Protein AF-A0A7G6T024-F1 (afdb_monomer)

Solvent-accessible surface area (backbone atoms only — not comparable to full-atom values): 17771 Å² total; per-residue (Å²): 136,84,83,82,75,86,76,79,76,81,80,76,79,88,64,98,61,60,75,94,73,63,87,76,60,95,87,62,86,85,86,42,74,41,64,68,66,88,72,58,68,71,49,50,50,50,28,53,52,50,54,58,58,51,48,72,38,47,70,35,66,70,59,59,53,29,62,81,67,74,66,87,72,88,72,69,91,52,36,45,77,39,23,48,56,27,42,28,35,39,77,55,74,38,72,54,45,100,42,34,80,68,49,50,65,64,51,54,72,68,16,91,57,49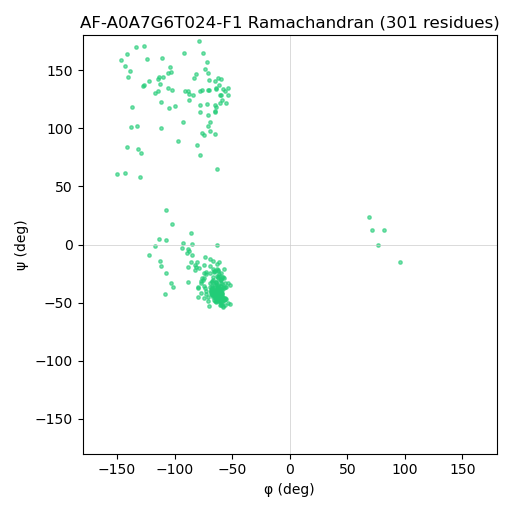,39,81,45,94,76,87,84,78,88,81,50,72,67,54,53,50,52,60,72,74,46,87,52,63,70,57,50,45,53,52,10,50,48,46,34,48,54,51,45,29,75,78,39,76,84,54,40,28,69,67,44,49,58,58,44,52,67,77,33,67,84,48,30,65,59,46,35,50,25,43,66,72,34,44,58,73,50,51,70,50,60,56,49,71,75,44,49,42,51,62,30,60,76,49,44,74,67,62,72,92,49,62,64,63,52,49,51,52,28,48,58,48,33,48,35,56,69,72,60,51,45,55,40,48,52,52,30,52,53,41,52,53,48,32,71,81,49,77,43,68,38,43,52,56,49,36,55,40,28,53,50,52,38,49,51,49,51,40,31,38,50,29,29,48,54,50,31,55,74,77,39,48,68,55,45,73,72,45,46,60,74,83,64,85,89,41,97,89,113

pLDDT: mean 81.42, std 18.15, range [22.95, 98.31]

InterPro domains:
  IPR038765 Papain-like cysteine peptidase superfamily [SSF54001] (10-116)

Sequence (303 aa):
MNPIKPSAKVHCHRNSRNLQRELFEDNEKVFHFRLKEPIAPEILSNVIDYARAEIGARYSLLEASRLVRGARKPGSKRQFCSRLVARVYKRAGIDLVPNADYCSPEDLRLSSLLVEVPVSTETVSAEELEWWRAHDNPIQAMHQAQNAVLDAARSVDPDVESFNDLYSLLVNRPDADQVMAAALRGSGYLDVWRMETDLHPWRYDLGLIDRMTESQEELREYCIDTIKEAYSGGVRFAVNLVQLQALNREHPRESLRLQIELYQTLVRNDQLRREVAYAWLSKHYPDDLKRHMEQIELHSAYW

Foldseek 3Di:
DDDDDPPPPPPPDDDPDDPLPDDDDPPDDDWDKDFPDDDDVVLVVQLVVQLVQQPQAAADPPLVVVLVVVDDDDADSHDDDQLSNQVSCVVSVHRQAPDSRRDDPVRNVPRPRMDIDDDDDDDDDPVNVVVVVVDDDLRVLLSQLQNLLQVLLCVVPVSRGGPVVVLVCVQVPVVSQVSNLCSNVVSCNLPSVVSVCVVCVLLQDLVSVVPDDDCPPVLLVVLLVLQLCLPPPLVVLVVVLVVLVVSCVVRPGSNSVSSNVSSVVVSVSSVSSNVSSLVVCVVPPVPSCVVRHDDPDPPDPVD

Structure (mmCIF, N/CA/C/O backbone):
data_AF-A0A7G6T024-F1
#
_entry.id   AF-A0A7G6T024-F1
#
loop_
_atom_site.group_PDB
_atom_site.id
_atom_site.type_symbol
_atom_site.label_atom_id
_atom_site.label_alt_id
_atom_site.label_comp_id
_atom_site.label_asym_id
_atom_site.label_entity_id
_atom_site.label_seq_id
_atom_site.pdbx_PDB_ins_code
_atom_site.Cartn_x
_atom_site.Cartn_y
_atom_site.Cartn_z
_atom_site.occupancy
_atom_site.B_iso_or_equiv
_atom_site.auth_seq_id
_atom_site.auth_comp_id
_atom_site.auth_asym_id
_atom_site.auth_atom_id
_atom_site.pdbx_PDB_model_num
ATOM 1 N N . MET A 1 1 ? -40.375 24.412 -21.517 1.00 35.47 1 MET A N 1
ATOM 2 C CA . MET A 1 1 ? -39.062 23.762 -21.717 1.00 35.47 1 MET A CA 1
ATOM 3 C C . MET A 1 1 ? -38.194 24.094 -20.516 1.00 35.47 1 MET A C 1
ATOM 5 O O . MET A 1 1 ? -37.844 25.251 -20.340 1.00 35.47 1 MET A O 1
ATOM 9 N N . ASN A 1 2 ? -37.962 23.119 -19.638 1.00 24.14 2 ASN A N 1
ATOM 10 C CA . ASN A 1 2 ? -37.112 23.287 -18.457 1.00 24.14 2 ASN A CA 1
ATOM 11 C C . ASN A 1 2 ? -35.647 23.071 -18.869 1.00 24.14 2 ASN A C 1
ATOM 13 O O . ASN A 1 2 ? -35.370 22.042 -19.489 1.00 24.14 2 ASN A O 1
ATOM 17 N N . PRO A 1 3 ? -34.713 23.982 -18.549 1.00 27.91 3 PRO A N 1
ATOM 18 C CA . PRO A 1 3 ? -33.307 23.771 -18.847 1.00 27.91 3 PRO A CA 1
ATOM 19 C C . PRO A 1 3 ? -32.746 22.699 -17.908 1.00 27.91 3 PRO A C 1
ATOM 21 O O . PRO A 1 3 ? -32.785 22.822 -16.681 1.00 27.91 3 PRO A O 1
ATOM 24 N N . ILE A 1 4 ? -32.243 21.624 -18.509 1.00 28.20 4 ILE A N 1
ATOM 25 C CA . ILE A 1 4 ? -31.515 20.553 -17.835 1.00 28.20 4 ILE A CA 1
ATOM 26 C C . ILE A 1 4 ? -30.220 21.166 -17.291 1.00 28.20 4 ILE A C 1
ATOM 28 O O . ILE A 1 4 ? -29.368 21.624 -18.051 1.00 28.20 4 ILE A O 1
ATOM 32 N N . LYS A 1 5 ? -30.088 21.218 -15.962 1.00 24.38 5 LYS A N 1
ATOM 33 C CA . LYS A 1 5 ? -28.838 21.598 -15.293 1.00 24.38 5 LYS A CA 1
ATOM 34 C C . LYS A 1 5 ? -27.761 20.554 -15.619 1.00 24.38 5 LYS A C 1
ATOM 36 O O . LYS A 1 5 ? -28.049 19.365 -15.469 1.00 24.38 5 LYS A O 1
ATOM 41 N N . PRO A 1 6 ? -26.525 20.947 -15.969 1.00 26.27 6 PRO A N 1
ATOM 42 C CA . PRO A 1 6 ? -25.426 20.000 -16.039 1.00 26.27 6 PRO A CA 1
ATOM 43 C C . PRO A 1 6 ? -25.087 19.564 -14.610 1.00 26.27 6 PRO A C 1
ATOM 45 O O . PRO A 1 6 ? -24.526 20.322 -13.819 1.00 26.27 6 PRO A O 1
ATOM 48 N N . SER A 1 7 ? -25.474 18.342 -14.244 1.00 23.62 7 SER A N 1
ATOM 49 C CA . SER A 1 7 ? -24.933 17.688 -13.060 1.00 23.62 7 SER A CA 1
ATOM 50 C C . SER A 1 7 ? -23.512 17.245 -13.396 1.00 23.62 7 SER A C 1
ATOM 52 O O . SER A 1 7 ? -23.316 16.174 -13.969 1.00 23.62 7 SER A O 1
ATOM 54 N N . ALA A 1 8 ? -22.519 18.065 -13.063 1.00 23.25 8 ALA A N 1
ATOM 55 C CA . ALA A 1 8 ? -21.143 17.599 -13.003 1.00 23.25 8 ALA A CA 1
ATOM 56 C C . ALA A 1 8 ? -21.065 16.571 -11.864 1.00 23.25 8 ALA A C 1
ATOM 58 O O . ALA A 1 8 ? -20.973 16.917 -10.684 1.00 23.25 8 ALA A O 1
ATOM 59 N N . LYS A 1 9 ? -21.200 15.288 -12.205 1.00 22.95 9 LYS A N 1
ATOM 60 C CA . LYS A 1 9 ? -20.833 14.202 -11.303 1.00 22.95 9 LYS A CA 1
ATOM 61 C C . LYS A 1 9 ? -19.312 14.216 -11.231 1.00 22.95 9 LYS A C 1
ATOM 63 O O . LYS A 1 9 ? -18.648 13.748 -12.141 1.00 22.95 9 LYS A O 1
ATOM 68 N N . VAL A 1 10 ? -18.765 14.761 -10.150 1.00 27.66 10 VAL A N 1
ATOM 69 C CA . VAL A 1 10 ? -17.358 14.544 -9.806 1.00 27.66 10 VAL A CA 1
ATOM 70 C C . VAL A 1 10 ? -17.238 13.080 -9.383 1.00 27.66 10 VAL A C 1
ATOM 72 O O . VAL A 1 10 ? -17.603 12.713 -8.264 1.00 27.66 10 VAL A O 1
ATOM 75 N N . HIS A 1 11 ? -16.804 12.216 -10.297 1.00 25.95 11 HIS A N 1
ATOM 76 C CA . HIS A 1 11 ? -16.442 10.834 -9.996 1.00 25.95 11 HIS A CA 1
ATOM 77 C C . HIS A 1 11 ? -15.054 10.802 -9.358 1.00 25.95 11 HIS A C 1
ATOM 79 O O . HIS A 1 11 ? -14.052 10.472 -9.975 1.00 25.95 11 HIS A O 1
ATOM 85 N N . CYS A 1 12 ? -14.994 11.168 -8.076 1.00 31.78 12 CYS A N 1
ATOM 86 C CA . CYS A 1 12 ? -13.780 11.007 -7.289 1.00 31.78 12 CYS A CA 1
ATOM 87 C C . CYS A 1 12 ? -13.624 9.529 -6.905 1.00 31.78 12 CYS A C 1
ATOM 89 O O . CYS A 1 12 ? -14.246 9.048 -5.951 1.00 31.78 12 CYS A O 1
ATOM 91 N N . HIS A 1 13 ? -12.830 8.806 -7.695 1.00 32.16 13 HIS A N 1
ATOM 92 C CA . HIS A 1 13 ? -12.455 7.426 -7.418 1.00 32.16 13 HIS A CA 1
ATOM 93 C C . HIS A 1 13 ? -11.488 7.378 -6.230 1.00 32.16 13 HIS A C 1
ATOM 95 O O . HIS A 1 13 ? -10.586 8.197 -6.079 1.00 32.16 13 HIS A O 1
ATOM 101 N N . ARG A 1 14 ? -11.786 6.465 -5.306 1.00 42.06 14 ARG A N 1
ATOM 102 C CA . ARG A 1 14 ? -11.540 6.615 -3.869 1.00 42.06 14 ARG A CA 1
ATOM 103 C C . ARG A 1 14 ? -10.389 5.755 -3.339 1.00 42.06 14 ARG A C 1
ATOM 105 O O . ARG A 1 14 ? -10.466 5.338 -2.196 1.00 42.06 14 ARG A O 1
ATOM 112 N N . ASN A 1 15 ? -9.363 5.426 -4.116 1.00 39.22 15 ASN A N 1
ATOM 113 C CA . ASN A 1 15 ? -8.334 4.494 -3.639 1.00 39.22 15 ASN A CA 1
ATOM 114 C C . ASN A 1 15 ? -6.955 4.820 -4.191 1.00 39.22 15 ASN A C 1
ATOM 116 O O . ASN A 1 15 ? -6.852 5.452 -5.237 1.00 39.22 15 ASN A O 1
ATOM 120 N N . SER A 1 16 ? -5.916 4.337 -3.504 1.00 43.28 16 SER A N 1
ATOM 121 C CA . SER A 1 16 ? -4.537 4.245 -3.994 1.00 43.28 16 SER A CA 1
ATOM 122 C C . SER A 1 16 ? -4.465 3.297 -5.197 1.00 43.28 16 SER A C 1
ATOM 124 O O . SER A 1 16 ? -3.919 2.196 -5.127 1.00 43.28 16 SER A O 1
ATOM 126 N N . ARG A 1 17 ? -5.112 3.686 -6.290 1.00 55.22 17 ARG A N 1
ATOM 127 C CA . ARG A 1 17 ? -4.969 3.053 -7.586 1.00 55.22 17 ARG A CA 1
ATOM 128 C C . ARG A 1 17 ? -3.734 3.654 -8.230 1.00 55.22 17 ARG A C 1
ATOM 130 O O . ARG A 1 17 ? -3.415 4.823 -8.007 1.00 55.22 17 ARG A O 1
ATOM 137 N N . ASN A 1 18 ? -2.996 2.833 -8.960 1.00 62.38 18 ASN A N 1
ATOM 138 C CA . ASN A 1 18 ? -1.869 3.344 -9.718 1.00 62.38 18 ASN A CA 1
ATOM 139 C C . ASN A 1 18 ? -2.435 4.305 -10.775 1.00 62.38 18 ASN A C 1
ATOM 141 O O . ASN A 1 18 ? -3.220 3.872 -11.608 1.00 62.38 18 ASN A O 1
ATOM 145 N N . LEU A 1 19 ? -2.062 5.589 -10.720 1.00 66.06 19 LEU A N 1
ATOM 146 C CA . LEU A 1 19 ? -2.553 6.609 -11.656 1.00 66.06 19 LEU A CA 1
ATOM 147 C C . LEU A 1 19 ? -2.250 6.252 -13.117 1.00 66.06 19 LEU A C 1
ATOM 149 O O . LEU A 1 19 ? -3.021 6.617 -13.993 1.00 66.06 19 LEU A O 1
ATOM 153 N N . GLN A 1 20 ? -1.180 5.494 -13.371 1.00 65.19 20 GLN A N 1
ATOM 154 C CA . GLN A 1 20 ? -0.830 4.986 -14.704 1.00 65.19 20 GLN A CA 1
ATOM 155 C C . GLN A 1 20 ? -1.804 3.916 -15.217 1.00 65.19 20 GLN A C 1
ATOM 157 O O . GLN A 1 20 ? -1.741 3.527 -16.373 1.00 65.19 20 GLN A O 1
ATOM 162 N N . ARG A 1 21 ? -2.667 3.393 -14.345 1.00 70.12 21 ARG A N 1
ATOM 163 C CA . ARG A 1 21 ? -3.599 2.302 -14.630 1.00 70.12 21 ARG A CA 1
ATOM 164 C C . ARG A 1 21 ? -5.061 2.747 -14.585 1.00 70.12 21 ARG A C 1
ATOM 166 O O . ARG A 1 21 ? -5.950 1.907 -14.708 1.00 70.12 21 ARG A O 1
ATOM 173 N N . GLU A 1 22 ? -5.308 4.044 -14.396 1.00 79.56 22 GLU A N 1
ATOM 174 C CA . GLU A 1 22 ? -6.664 4.575 -14.388 1.00 79.56 22 GLU A CA 1
ATOM 175 C C . GLU A 1 22 ? -7.131 4.934 -15.790 1.00 79.56 22 GLU A C 1
ATOM 177 O O . GLU A 1 22 ? -6.466 5.653 -16.532 1.00 79.56 22 GLU A O 1
ATOM 182 N N . LEU A 1 23 ? -8.317 4.428 -16.115 1.00 82.25 23 LEU A N 1
ATOM 183 C CA . LEU A 1 23 ? -9.020 4.740 -17.345 1.00 82.25 23 LEU A CA 1
ATOM 184 C C . LEU A 1 23 ? -9.873 5.986 -17.122 1.00 82.25 23 LEU A C 1
ATOM 186 O O . LEU A 1 23 ? -10.614 6.065 -16.139 1.00 82.25 23 LEU A O 1
ATOM 190 N N . PHE A 1 24 ? -9.766 6.927 -18.052 1.00 84.19 24 PHE A N 1
ATOM 191 C CA . PHE A 1 24 ? -10.580 8.134 -18.100 1.00 84.19 24 PHE A CA 1
ATOM 192 C C . PHE A 1 24 ? -11.471 8.083 -19.335 1.00 84.19 24 PHE A C 1
ATOM 194 O O . PHE A 1 24 ? -11.053 7.597 -20.386 1.00 84.19 24 PHE A O 1
ATOM 201 N N . GLU A 1 25 ? -12.690 8.592 -19.209 1.00 84.88 25 GLU A N 1
ATOM 202 C CA . GLU A 1 25 ? -13.570 8.775 -20.364 1.00 84.88 25 GLU A CA 1
ATOM 203 C C . GLU A 1 25 ? -13.083 9.968 -21.206 1.00 84.88 25 GLU A C 1
ATOM 205 O O . GLU A 1 25 ? -12.558 10.945 -20.669 1.00 84.88 25 GLU A O 1
ATOM 210 N N . ASP A 1 26 ? -13.329 9.953 -22.520 1.00 80.62 26 ASP A N 1
ATOM 211 C CA . ASP A 1 26 ? -12.859 10.999 -23.452 1.00 80.62 26 ASP A CA 1
ATOM 212 C C . ASP A 1 26 ? -13.332 12.423 -23.097 1.00 80.62 26 ASP A C 1
ATOM 214 O O . ASP A 1 26 ? -12.773 13.423 -23.553 1.00 80.62 26 ASP A O 1
ATOM 218 N N . ASN A 1 27 ? -14.405 12.539 -22.310 1.00 83.88 27 ASN A N 1
ATOM 219 C CA . ASN A 1 27 ? -14.966 13.817 -21.879 1.00 83.88 27 ASN A CA 1
ATOM 220 C C . ASN A 1 27 ? -14.433 14.304 -20.520 1.00 83.88 27 ASN A C 1
ATOM 222 O O . ASN A 1 27 ? -14.811 15.399 -20.079 1.00 83.88 27 ASN A O 1
ATOM 226 N N . GLU A 1 28 ? -13.589 13.523 -19.848 1.00 83.56 28 GLU A N 1
ATOM 227 C CA . GLU A 1 28 ? -12.990 13.891 -18.574 1.00 83.56 28 GLU A CA 1
ATOM 228 C C . GLU A 1 28 ? -11.781 14.807 -18.776 1.00 83.56 28 GLU A C 1
ATOM 230 O O . GLU A 1 28 ? -11.037 14.731 -19.751 1.00 83.56 28 GLU A O 1
ATOM 235 N N . LYS A 1 29 ? -11.588 15.726 -17.827 1.00 83.56 29 LYS A N 1
ATOM 236 C CA . LYS A 1 29 ? -10.421 16.609 -17.790 1.00 83.56 29 LY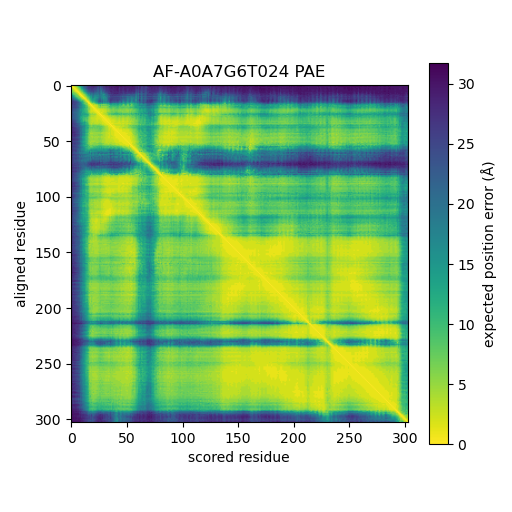S A CA 1
ATOM 237 C C . LYS A 1 29 ? -9.571 16.239 -16.594 1.00 83.56 29 LYS A C 1
ATOM 239 O O . LYS A 1 29 ? -10.049 16.291 -15.460 1.00 83.56 29 LYS A O 1
ATOM 244 N N . VAL A 1 30 ? -8.314 15.914 -16.860 1.00 85.81 30 VAL A N 1
ATOM 245 C CA . VAL A 1 30 ? -7.331 15.557 -15.841 1.00 85.81 30 VAL A CA 1
ATOM 246 C C . VAL A 1 30 ? -6.360 16.717 -15.672 1.00 85.81 30 VAL A C 1
ATOM 248 O O . VAL A 1 30 ? -5.888 17.292 -16.649 1.00 85.81 30 VAL A O 1
ATOM 251 N N . PHE A 1 31 ? -6.072 17.059 -14.420 1.00 86.50 31 PHE A N 1
ATOM 252 C CA . PHE A 1 31 ? -5.114 18.096 -14.056 1.00 86.50 31 PHE A CA 1
ATOM 253 C C . PHE A 1 31 ? -4.116 17.514 -13.058 1.00 86.50 31 PHE A C 1
ATOM 255 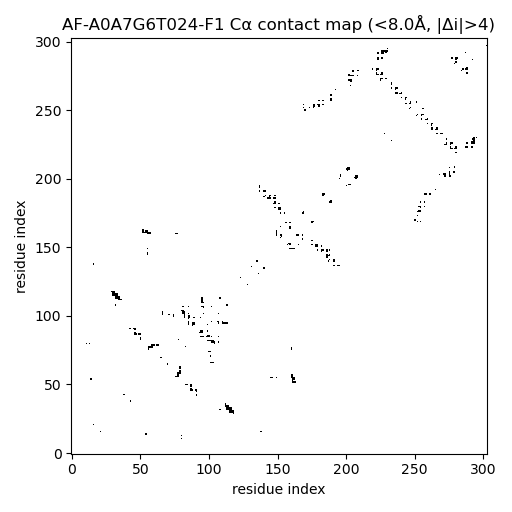O O . PHE A 1 31 ? -4.517 16.823 -12.118 1.00 86.50 31 PHE A O 1
ATOM 262 N N . HIS A 1 32 ? -2.832 17.812 -13.238 1.00 88.12 32 HIS A N 1
ATOM 263 C CA . HIS A 1 32 ? -1.763 17.370 -12.348 1.00 88.12 32 HIS A CA 1
ATOM 264 C C . HIS A 1 32 ? -1.095 18.585 -11.708 1.00 88.12 32 HIS A C 1
ATOM 266 O O . HIS A 1 32 ? -0.723 19.535 -12.389 1.00 88.12 32 HIS A O 1
ATOM 272 N N . PHE A 1 33 ? -0.937 18.551 -10.386 1.00 90.12 33 PHE A N 1
ATOM 273 C CA . PHE A 1 33 ? -0.282 19.603 -9.619 1.00 90.12 33 PHE A CA 1
ATOM 274 C C . PHE A 1 33 ? 0.892 19.037 -8.834 1.00 90.12 33 PHE A C 1
ATOM 276 O O . PHE A 1 33 ? 0.786 17.965 -8.240 1.00 90.12 33 PHE A O 1
ATOM 283 N N . ARG A 1 34 ? 1.985 19.799 -8.774 1.00 91.56 34 ARG A N 1
ATOM 284 C CA . ARG A 1 34 ? 3.140 19.525 -7.908 1.00 91.56 34 ARG A CA 1
ATOM 285 C C . ARG A 1 34 ? 3.430 20.719 -7.012 1.00 91.56 34 ARG A C 1
ATOM 287 O O . ARG A 1 34 ? 3.065 21.846 -7.343 1.00 91.56 34 ARG A O 1
ATOM 294 N N . LEU A 1 35 ? 4.152 20.488 -5.918 1.00 93.19 35 LEU A N 1
ATOM 295 C CA . LEU A 1 35 ? 4.762 21.582 -5.166 1.00 93.19 35 LEU A CA 1
ATOM 296 C C . LEU A 1 35 ? 5.760 22.339 -6.052 1.00 93.19 35 LEU A C 1
ATOM 298 O O . LEU A 1 35 ? 6.538 21.725 -6.793 1.00 93.19 35 LEU A O 1
ATOM 302 N N . LYS A 1 36 ? 5.715 23.672 -5.965 1.00 93.31 36 LYS A N 1
ATOM 303 C CA . LYS A 1 36 ? 6.661 24.572 -6.639 1.00 93.31 36 LYS A CA 1
ATOM 304 C C . LYS A 1 36 ? 8.082 24.321 -6.164 1.00 93.31 36 LYS A C 1
ATOM 306 O O . LYS A 1 36 ? 8.967 24.078 -6.977 1.00 93.31 36 LYS A O 1
ATOM 311 N N . GLU A 1 37 ? 8.252 24.332 -4.849 1.00 91.19 37 GLU A N 1
ATOM 312 C CA . GLU A 1 37 ? 9.529 24.061 -4.212 1.00 91.19 37 GLU A CA 1
ATOM 313 C C . GLU A 1 37 ? 9.650 22.564 -3.913 1.00 91.19 37 GLU A C 1
ATOM 315 O O . GLU A 1 37 ? 8.704 21.966 -3.381 1.00 91.19 37 GLU A O 1
ATOM 320 N N . PRO A 1 38 ? 10.786 21.930 -4.253 1.00 87.38 38 PRO A N 1
ATOM 321 C CA . PRO A 1 38 ? 11.049 20.568 -3.828 1.00 87.38 38 PRO A CA 1
ATOM 322 C C . PRO A 1 38 ? 11.112 20.517 -2.299 1.00 87.38 38 PRO A C 1
ATOM 324 O O . PRO A 1 38 ? 11.609 21.433 -1.645 1.00 87.38 38 PRO A O 1
ATOM 327 N N . ILE A 1 39 ? 10.612 19.427 -1.731 1.00 87.81 39 ILE A N 1
ATOM 328 C CA . ILE A 1 39 ? 10.684 19.176 -0.292 1.00 87.81 39 ILE A CA 1
ATOM 329 C C . ILE A 1 39 ? 11.761 18.143 -0.005 1.00 87.81 39 ILE A C 1
ATOM 331 O O . ILE A 1 39 ? 12.070 17.306 -0.855 1.00 87.81 39 ILE A O 1
ATOM 335 N N . ALA A 1 40 ? 12.324 18.214 1.198 1.00 84.69 40 ALA A N 1
ATOM 336 C CA . ALA A 1 40 ? 13.325 17.258 1.639 1.00 84.69 40 ALA A CA 1
ATOM 337 C C . ALA A 1 40 ? 12.746 15.823 1.622 1.00 84.69 40 ALA A C 1
ATOM 339 O O . ALA A 1 40 ? 11.562 15.652 1.957 1.00 84.69 40 ALA A O 1
ATOM 340 N N . PRO A 1 41 ? 13.534 14.800 1.237 1.00 78.00 41 PRO A N 1
ATOM 341 C CA . PRO A 1 41 ? 13.069 13.413 1.153 1.00 78.00 41 PRO A CA 1
ATOM 342 C C . PRO A 1 41 ? 12.392 12.906 2.432 1.00 78.00 41 PRO A C 1
ATOM 344 O O . PRO A 1 41 ? 11.396 12.190 2.365 1.00 78.00 41 PRO A O 1
ATOM 347 N N . GLU A 1 42 ? 12.859 13.342 3.598 1.00 79.06 42 GLU A N 1
ATOM 348 C CA . GLU A 1 42 ? 12.333 12.947 4.907 1.00 79.06 42 GLU A CA 1
ATOM 349 C C . GLU A 1 42 ? 10.911 13.491 5.125 1.00 79.06 42 GLU A C 1
ATOM 351 O O . GLU A 1 42 ? 10.023 12.802 5.631 1.00 79.06 42 GLU A O 1
ATOM 356 N N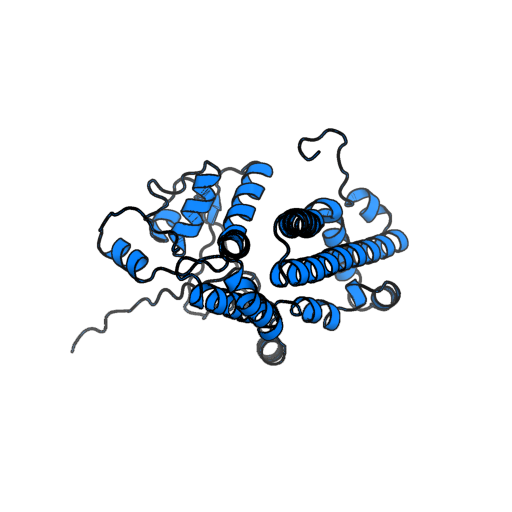 . ILE A 1 43 ? 10.661 14.730 4.690 1.00 84.12 43 ILE A N 1
ATOM 357 C CA . ILE A 1 43 ? 9.331 15.354 4.735 1.00 84.12 43 ILE A CA 1
ATOM 358 C C . ILE A 1 43 ? 8.389 14.620 3.779 1.00 84.12 43 ILE A C 1
ATOM 360 O O . ILE A 1 43 ? 7.244 14.337 4.136 1.00 84.12 43 ILE A O 1
ATOM 364 N N . LEU A 1 44 ? 8.871 14.275 2.582 1.00 82.19 44 LEU A N 1
ATOM 365 C CA . LEU A 1 44 ? 8.098 13.505 1.612 1.00 82.19 44 LEU A CA 1
ATOM 366 C C . LEU A 1 44 ? 7.754 12.105 2.142 1.00 82.19 44 LEU A C 1
ATOM 368 O O . LEU A 1 44 ? 6.612 11.674 1.989 1.00 82.19 44 LEU A O 1
ATOM 372 N N . SER A 1 45 ? 8.687 11.426 2.816 1.00 78.38 45 SER A N 1
ATOM 373 C CA . SER A 1 45 ? 8.414 10.134 3.459 1.00 78.38 45 SER A CA 1
ATOM 374 C C . SER A 1 45 ? 7.290 10.258 4.484 1.00 78.38 45 SER A C 1
ATOM 376 O O . SER A 1 45 ? 6.330 9.495 4.431 1.00 78.38 45 SER A O 1
ATOM 378 N N . ASN A 1 46 ? 7.327 11.290 5.334 1.00 80.19 46 ASN A N 1
ATOM 379 C CA . ASN A 1 46 ? 6.263 11.543 6.308 1.00 80.19 46 ASN A CA 1
ATOM 380 C C . ASN A 1 46 ? 4.896 11.747 5.635 1.00 80.19 46 ASN A C 1
ATOM 382 O O . ASN A 1 46 ? 3.907 11.148 6.054 1.00 80.19 46 ASN A O 1
ATOM 386 N N . VAL A 1 47 ? 4.827 12.561 4.572 1.00 84.56 47 VAL A N 1
ATOM 387 C CA . VAL A 1 47 ? 3.608 12.745 3.755 1.00 84.56 47 VAL A CA 1
ATOM 388 C C . VAL A 1 47 ? 3.090 11.387 3.268 1.00 84.56 47 VAL A C 1
ATOM 390 O O . VAL A 1 47 ? 1.914 11.059 3.444 1.00 84.56 47 VAL A O 1
ATOM 393 N N . ILE A 1 48 ? 3.963 10.573 2.681 1.00 82.25 48 ILE A N 1
ATOM 394 C CA . ILE A 1 48 ? 3.599 9.271 2.122 1.00 82.25 48 ILE A CA 1
ATOM 395 C C . ILE A 1 48 ? 3.097 8.316 3.217 1.00 82.25 48 ILE A C 1
ATOM 397 O O . ILE A 1 48 ? 2.068 7.659 3.035 1.00 82.25 48 ILE A O 1
ATOM 401 N N . ASP A 1 49 ? 3.777 8.251 4.357 1.00 78.94 49 ASP A N 1
ATOM 402 C CA . ASP A 1 49 ? 3.427 7.344 5.449 1.00 78.94 49 ASP A CA 1
ATOM 403 C C . ASP A 1 49 ? 2.098 7.729 6.107 1.00 78.94 49 ASP A C 1
ATOM 405 O O . ASP A 1 49 ? 1.262 6.858 6.363 1.00 78.94 49 ASP A O 1
ATOM 409 N N . TYR A 1 50 ? 1.821 9.029 6.271 1.00 80.06 50 TYR A N 1
ATOM 410 C CA . TYR A 1 50 ? 0.504 9.488 6.719 1.00 80.06 50 TYR A CA 1
ATOM 411 C C . TYR A 1 50 ? -0.600 9.160 5.715 1.00 80.06 50 TYR A C 1
ATOM 413 O O . TYR A 1 50 ? -1.669 8.706 6.118 1.00 80.06 50 TYR A O 1
ATOM 421 N N . ALA A 1 51 ? -0.366 9.358 4.414 1.00 82.38 51 ALA A N 1
ATOM 422 C CA . ALA A 1 51 ? -1.358 9.010 3.399 1.00 82.38 51 ALA A CA 1
ATOM 423 C C . ALA A 1 51 ? -1.693 7.509 3.430 1.00 82.38 51 ALA A C 1
ATOM 425 O O . ALA A 1 51 ? -2.861 7.130 3.333 1.00 82.38 51 ALA A O 1
ATOM 426 N N . ARG A 1 52 ? -0.680 6.656 3.619 1.00 78.19 52 ARG A N 1
ATOM 427 C CA . ARG A 1 52 ? -0.844 5.200 3.743 1.00 78.19 52 ARG A CA 1
ATOM 428 C C . ARG A 1 52 ? -1.597 4.801 5.011 1.00 78.19 52 ARG A C 1
ATOM 430 O O . ARG A 1 52 ? -2.433 3.903 4.955 1.00 78.19 52 ARG A O 1
ATOM 437 N N . ALA A 1 53 ? -1.338 5.473 6.130 1.00 77.06 53 ALA A N 1
ATOM 438 C CA . ALA A 1 53 ? -1.996 5.209 7.410 1.00 77.06 53 ALA A CA 1
ATOM 439 C C . ALA A 1 53 ? -3.518 5.451 7.386 1.00 77.06 53 ALA A C 1
ATOM 441 O O . ALA A 1 53 ? -4.243 4.877 8.196 1.00 77.06 53 ALA A O 1
ATOM 442 N N . GLU A 1 54 ? -4.003 6.279 6.458 1.00 77.81 54 GLU A N 1
ATOM 443 C CA . GLU A 1 54 ? -5.421 6.632 6.311 1.00 77.81 54 GLU A CA 1
ATOM 444 C C . GLU A 1 54 ? -6.175 5.720 5.318 1.00 77.81 54 GLU A C 1
ATOM 446 O O . GLU A 1 54 ? -7.376 5.903 5.089 1.00 77.81 54 GLU A O 1
ATOM 451 N N . ILE A 1 55 ? -5.507 4.719 4.725 1.00 75.69 55 ILE A N 1
ATOM 452 C CA . ILE A 1 55 ? -6.153 3.741 3.838 1.00 75.69 55 ILE A CA 1
ATOM 453 C C . ILE A 1 55 ? -7.241 2.977 4.614 1.00 75.69 55 ILE A C 1
ATOM 455 O O . ILE A 1 55 ? -7.011 2.435 5.696 1.00 75.69 55 ILE A O 1
ATOM 459 N N . GLY A 1 56 ? -8.446 2.933 4.040 1.00 61.84 56 GLY A N 1
ATOM 460 C CA . GLY A 1 56 ? -9.619 2.265 4.616 1.00 61.84 56 GLY A CA 1
ATOM 461 C C . GLY A 1 56 ? -10.567 3.171 5.414 1.00 61.84 56 GLY A C 1
ATOM 462 O O . GLY A 1 56 ? -11.721 2.777 5.620 1.00 61.84 56 GLY A O 1
ATOM 463 N N . ALA A 1 57 ? -10.140 4.388 5.789 1.00 69.00 57 ALA A N 1
ATOM 464 C CA . ALA A 1 57 ? -10.969 5.355 6.516 1.00 69.00 57 ALA A CA 1
ATOM 465 C C . ALA A 1 57 ? -12.276 5.666 5.766 1.00 69.00 57 ALA A C 1
ATOM 467 O O . ALA A 1 57 ? -12.266 5.947 4.560 1.00 69.00 57 ALA A O 1
ATOM 468 N N . ARG A 1 58 ? -13.431 5.643 6.457 1.00 68.12 58 ARG A N 1
ATOM 469 C CA . ARG A 1 58 ? -14.719 5.859 5.780 1.00 68.12 58 ARG A CA 1
ATOM 470 C C . ARG A 1 58 ? -14.805 7.269 5.211 1.00 68.12 58 ARG A C 1
ATOM 472 O O . ARG A 1 58 ? -14.450 8.266 5.844 1.00 68.12 58 ARG A O 1
ATOM 479 N N . TYR A 1 59 ? -15.384 7.353 4.018 1.00 62.16 59 TYR A N 1
ATOM 480 C CA . TYR A 1 59 ? -15.661 8.624 3.366 1.00 62.16 59 TYR A CA 1
ATOM 481 C C . TYR A 1 59 ? -16.900 9.292 3.959 1.00 62.16 59 TYR A C 1
ATOM 483 O O . TYR A 1 59 ? -17.972 8.687 4.042 1.00 62.16 59 TYR A O 1
ATOM 491 N N . SER A 1 60 ? -16.802 10.575 4.289 1.00 58.56 60 SER A N 1
ATOM 492 C CA . SER A 1 60 ? -17.939 11.341 4.798 1.00 58.56 60 SER A CA 1
ATOM 493 C C . SER A 1 60 ? -18.623 12.144 3.693 1.00 58.56 60 SER A C 1
ATOM 495 O O . SER A 1 60 ? -18.318 13.317 3.478 1.00 58.56 60 SER A O 1
ATOM 497 N N . LEU A 1 61 ? -19.609 11.540 3.015 1.00 56.59 61 LEU A N 1
ATOM 498 C CA . LEU A 1 61 ? -20.463 12.254 2.046 1.00 56.59 61 LEU A CA 1
ATOM 499 C C . LEU A 1 61 ? -21.189 13.441 2.697 1.00 56.59 61 LEU A C 1
ATOM 501 O O . LEU A 1 61 ? -21.332 14.501 2.092 1.00 56.59 61 LEU A O 1
ATOM 505 N N . LEU A 1 62 ? -21.608 13.282 3.955 1.00 53.25 62 LEU A N 1
ATOM 506 C CA . LEU A 1 62 ? -22.277 14.336 4.712 1.00 53.25 62 LEU A CA 1
ATOM 507 C C . LEU A 1 62 ? -21.346 15.521 4.980 1.00 53.25 62 LEU A C 1
ATOM 509 O O . LEU A 1 62 ? -21.770 16.660 4.812 1.00 53.25 62 LEU A O 1
ATOM 513 N N . GLU A 1 63 ? -20.084 15.301 5.350 1.00 55.28 63 GLU A N 1
ATOM 514 C CA . GLU A 1 63 ? -19.142 16.409 5.563 1.00 55.28 63 GLU A CA 1
ATOM 515 C C . GLU A 1 63 ? -18.665 17.029 4.248 1.00 55.28 63 GLU A C 1
ATOM 517 O O . GLU A 1 63 ? -18.588 18.255 4.170 1.00 55.28 63 GLU A O 1
ATOM 522 N N . ALA A 1 64 ? -18.483 16.227 3.194 1.00 53.94 64 ALA A N 1
ATOM 523 C CA . ALA A 1 64 ? -18.238 16.733 1.845 1.00 53.94 64 ALA A CA 1
ATOM 524 C C . ALA A 1 64 ? -19.401 17.621 1.349 1.00 53.94 64 ALA A C 1
ATOM 526 O O . ALA A 1 64 ? -19.180 18.671 0.757 1.00 53.94 64 ALA A O 1
ATOM 527 N N . SER A 1 65 ? -20.655 17.270 1.662 1.00 54.19 65 SER A N 1
ATOM 528 C CA . SER A 1 65 ? -21.826 18.100 1.329 1.00 54.19 65 SER A CA 1
ATOM 529 C C . SER A 1 65 ? -21.948 19.373 2.181 1.00 54.19 65 SER A C 1
ATOM 531 O O . SER A 1 65 ? -22.543 20.359 1.749 1.00 54.19 65 SER A O 1
ATOM 533 N N . ARG A 1 66 ? -21.382 19.380 3.396 1.00 57.12 66 ARG A N 1
ATOM 534 C CA . ARG A 1 66 ? -21.392 20.544 4.300 1.00 57.12 66 ARG A CA 1
ATOM 535 C C . ARG A 1 66 ? -20.394 21.614 3.877 1.00 57.12 66 ARG A C 1
ATOM 537 O O . ARG A 1 66 ? -20.684 22.785 4.097 1.00 57.12 66 ARG A O 1
ATOM 544 N N . LEU A 1 67 ? -19.292 21.233 3.226 1.00 52.94 67 LEU A N 1
ATOM 545 C CA . LEU A 1 67 ? -18.390 22.167 2.543 1.00 52.94 67 LEU A CA 1
ATOM 546 C C . LEU A 1 67 ? -19.135 23.027 1.525 1.00 52.94 67 LEU A C 1
ATOM 548 O O . LEU A 1 67 ? -19.042 24.248 1.565 1.00 52.94 67 LEU A O 1
ATOM 552 N N . VAL A 1 68 ? -19.969 22.388 0.700 1.00 55.00 68 VAL A N 1
ATOM 553 C CA . VAL A 1 68 ? -20.820 23.066 -0.292 1.00 55.00 68 VAL A CA 1
ATOM 554 C C . VAL A 1 68 ? -21.831 24.018 0.373 1.00 55.00 68 VAL A C 1
ATOM 556 O O . VAL A 1 68 ? -22.315 24.948 -0.261 1.00 55.00 68 VAL A O 1
ATOM 559 N N . ARG A 1 69 ? -22.150 23.816 1.662 1.00 50.75 69 ARG A N 1
ATOM 560 C CA . ARG A 1 69 ? -23.137 24.596 2.433 1.00 50.75 69 ARG A CA 1
ATOM 561 C C . ARG A 1 69 ? -22.526 25.541 3.485 1.00 50.75 69 ARG A C 1
ATOM 563 O O . ARG A 1 69 ? -23.280 26.149 4.237 1.00 50.75 69 ARG A O 1
ATOM 570 N N . GLY A 1 70 ? -21.197 25.661 3.573 1.00 47.72 70 GLY A N 1
ATOM 571 C CA . GLY A 1 70 ? -20.509 26.647 4.424 1.00 47.72 70 GLY A CA 1
ATOM 572 C C . GLY A 1 70 ? -20.542 26.416 5.947 1.00 47.72 70 GLY A C 1
ATOM 573 O O . GLY A 1 70 ? -20.173 27.315 6.701 1.00 47.72 70 GLY A O 1
ATOM 574 N N . ALA A 1 71 ? -20.954 25.242 6.440 1.00 49.44 71 ALA A N 1
ATOM 575 C CA . ALA A 1 71 ? -21.053 24.978 7.883 1.00 49.44 71 ALA A CA 1
ATOM 576 C C . ALA A 1 71 ? -19.728 24.457 8.484 1.00 49.44 71 ALA A C 1
ATOM 578 O O . ALA A 1 71 ? -19.221 23.419 8.057 1.00 49.44 71 ALA A O 1
ATOM 579 N N . ARG A 1 72 ? -19.199 25.136 9.516 1.00 51.38 72 ARG A N 1
ATOM 580 C CA . ARG A 1 72 ? -17.936 24.796 10.209 1.00 51.38 72 ARG A CA 1
ATOM 581 C C . ARG A 1 72 ? -18.208 24.165 11.586 1.00 51.38 72 ARG A C 1
ATOM 583 O O . ARG A 1 72 ? -18.787 24.810 12.455 1.00 51.38 72 ARG A O 1
ATOM 590 N N . LYS A 1 73 ? -17.797 22.910 11.789 1.00 52.75 73 LYS A N 1
ATOM 591 C CA . LYS A 1 73 ? -17.752 22.196 13.088 1.00 52.75 73 LYS A CA 1
ATOM 592 C C . LYS A 1 73 ? -16.383 21.497 13.222 1.00 52.75 73 LYS A C 1
ATOM 594 O O . LYS A 1 73 ? -15.651 21.492 12.241 1.00 52.75 73 LYS A O 1
ATOM 599 N N . PRO A 1 74 ? -15.995 20.936 14.383 1.00 54.25 74 PRO A N 1
ATOM 600 C CA . PRO A 1 74 ? -14.787 20.111 14.471 1.00 54.25 74 PRO A CA 1
ATOM 601 C C . PRO A 1 74 ? -14.880 18.922 13.503 1.00 54.25 74 PRO A C 1
ATOM 603 O O . PRO A 1 74 ? -15.933 18.283 13.415 1.00 54.25 74 PRO A O 1
ATOM 606 N N . GLY A 1 75 ? -13.812 18.657 12.744 1.00 55.09 75 GLY A N 1
ATOM 607 C CA . GLY A 1 75 ? -13.782 17.568 11.767 1.00 55.09 75 GLY A CA 1
ATOM 608 C C . GLY A 1 75 ? -13.769 16.196 12.446 1.00 55.09 75 GLY A C 1
ATOM 609 O O . GLY A 1 75 ? -13.109 16.015 13.465 1.00 55.09 75 GLY A O 1
ATOM 610 N N . SER A 1 76 ? -14.482 15.218 11.884 1.00 60.62 76 SER A N 1
ATOM 611 C CA . SER A 1 76 ? -14.393 13.829 12.349 1.00 60.62 76 SER A CA 1
ATOM 612 C C . SER A 1 76 ? -13.131 13.123 11.820 1.00 60.62 76 SER A C 1
ATOM 614 O O . SER A 1 76 ? -12.381 13.669 10.997 1.00 60.62 76 SER A O 1
ATOM 616 N N . LYS A 1 77 ? -12.907 11.881 12.278 1.00 57.06 77 LYS A N 1
ATOM 617 C CA . LYS A 1 77 ? -11.896 10.965 11.717 1.00 57.06 77 LYS A CA 1
ATOM 618 C C . LYS A 1 77 ? -12.185 10.579 10.259 1.00 57.06 77 LYS A C 1
ATOM 620 O O . LYS A 1 77 ? -11.295 10.112 9.562 1.00 57.06 77 LYS A O 1
ATOM 625 N N . ARG A 1 78 ? -13.411 10.793 9.772 1.00 59.84 78 ARG A N 1
ATOM 626 C CA . ARG A 1 78 ? -13.791 10.457 8.398 1.00 59.84 78 ARG A CA 1
ATOM 627 C C . ARG A 1 78 ? -13.134 11.406 7.401 1.00 59.84 78 ARG A C 1
ATOM 629 O O . ARG A 1 78 ? -12.943 12.595 7.673 1.00 59.84 78 ARG A O 1
ATOM 636 N N . GLN A 1 79 ? -12.833 10.890 6.218 1.00 59.88 79 GLN A N 1
ATOM 637 C CA . GLN A 1 79 ? -12.083 11.622 5.200 1.00 59.88 79 GLN A CA 1
ATOM 638 C C . GLN A 1 79 ? -12.965 11.987 3.996 1.00 59.88 79 GLN A C 1
ATOM 640 O O . GLN A 1 79 ? -14.032 11.415 3.769 1.00 59.88 79 GLN A O 1
ATOM 645 N N . PHE A 1 80 ? -12.524 12.971 3.218 1.00 72.06 80 PHE A N 1
ATOM 646 C CA . PHE A 1 80 ? -12.913 13.146 1.818 1.00 72.06 80 PHE A CA 1
ATOM 647 C C . PHE A 1 80 ? -11.685 13.601 1.026 1.00 72.06 80 PHE A C 1
ATOM 649 O O . PHE A 1 80 ? -10.689 14.003 1.625 1.00 72.06 80 PHE A O 1
ATOM 656 N N . CYS A 1 81 ? -11.732 13.502 -0.303 1.00 72.44 81 CYS A N 1
ATOM 657 C CA . CYS A 1 81 ? -10.543 13.545 -1.161 1.00 72.44 81 CYS A CA 1
ATOM 658 C C . CYS A 1 81 ? -9.624 14.749 -0.911 1.00 72.44 81 CYS A C 1
ATOM 660 O O . CYS A 1 81 ? -8.440 14.568 -0.642 1.00 72.44 81 CYS A O 1
ATOM 662 N N . SER A 1 82 ? -10.170 15.963 -0.906 1.00 79.88 82 SER A N 1
ATOM 663 C CA . SER A 1 82 ? -9.403 17.189 -0.663 1.00 79.88 82 SER A CA 1
ATOM 664 C C . SER A 1 82 ? -8.902 17.315 0.780 1.00 79.88 82 SER A C 1
ATOM 666 O O . SER A 1 82 ? -7.773 17.748 0.998 1.00 79.88 82 SER A O 1
ATOM 668 N N . ARG A 1 83 ? -9.684 16.869 1.774 1.00 81.88 83 ARG A N 1
ATOM 669 C CA . ARG A 1 83 ? -9.264 16.854 3.186 1.00 81.88 83 ARG A CA 1
ATOM 670 C C . ARG A 1 83 ? -8.080 15.926 3.418 1.00 81.88 83 ARG A C 1
ATOM 672 O O . ARG A 1 83 ? -7.181 16.306 4.158 1.00 81.88 83 ARG A O 1
ATOM 679 N N . LEU A 1 84 ? -8.068 14.734 2.815 1.00 84.56 84 LEU A N 1
ATOM 680 C CA . LEU A 1 84 ? -6.950 13.801 2.974 1.00 84.56 84 LEU A CA 1
ATOM 681 C C . LEU A 1 84 ? -5.650 14.447 2.485 1.00 84.56 84 LEU A C 1
ATOM 683 O O . LEU A 1 84 ? -4.691 14.522 3.247 1.00 84.56 84 LEU A O 1
ATOM 687 N N . VAL A 1 85 ? -5.658 14.992 1.263 1.00 87.44 85 VAL A N 1
ATOM 688 C CA . VAL A 1 85 ? -4.504 15.701 0.692 1.00 87.44 85 VAL A CA 1
ATOM 689 C C . VAL A 1 85 ? -4.067 16.840 1.617 1.00 87.44 85 VAL A C 1
ATOM 691 O O . VAL A 1 85 ? -2.914 16.887 2.037 1.00 87.44 85 VAL A O 1
ATOM 694 N N . ALA A 1 86 ? -4.988 17.717 2.019 1.00 88.94 86 ALA A N 1
ATOM 695 C CA . ALA A 1 86 ? -4.642 18.855 2.862 1.00 88.94 86 ALA A CA 1
ATOM 696 C C . ALA A 1 86 ? -4.109 18.450 4.250 1.00 88.94 86 ALA A C 1
ATOM 698 O O . ALA A 1 86 ? -3.165 19.064 4.742 1.00 88.94 86 ALA A O 1
ATOM 699 N N . ARG A 1 87 ? -4.680 17.419 4.892 1.00 87.31 87 ARG A N 1
ATOM 700 C CA . ARG A 1 87 ? -4.231 16.922 6.206 1.00 87.31 87 ARG A CA 1
ATOM 701 C C . ARG A 1 87 ? -2.841 16.306 6.134 1.00 87.31 87 ARG A C 1
ATOM 703 O O . ARG A 1 87 ? -2.031 16.561 7.022 1.00 87.31 87 ARG A O 1
ATOM 710 N N . VAL A 1 88 ? -2.579 15.511 5.100 1.00 89.06 88 VAL A N 1
ATOM 711 C CA . VAL A 1 88 ? -1.292 14.836 4.915 1.00 89.06 88 VAL A CA 1
ATOM 712 C C . VAL A 1 88 ? -0.167 15.864 4.753 1.00 89.06 88 VAL A C 1
ATOM 714 O O . VAL A 1 88 ? 0.822 15.796 5.479 1.00 89.06 88 VAL A O 1
ATOM 717 N N . TYR A 1 89 ? -0.346 16.867 3.888 1.00 90.75 89 TYR A N 1
ATOM 718 C CA . TYR A 1 89 ? 0.643 17.939 3.733 1.00 90.75 89 TYR A CA 1
ATOM 719 C C . TYR A 1 89 ? 0.769 18.801 4.995 1.00 90.75 89 TYR A C 1
ATOM 721 O O . TYR A 1 89 ? 1.883 19.094 5.427 1.00 90.75 89 TYR A O 1
ATOM 729 N N . LYS A 1 90 ? -0.346 19.129 5.662 1.00 90.88 90 LYS A N 1
ATOM 730 C CA . LYS A 1 90 ? -0.322 19.913 6.904 1.00 90.88 90 LYS A CA 1
ATOM 731 C C . LYS A 1 90 ? 0.461 19.228 8.025 1.00 90.88 90 LYS A C 1
ATOM 733 O O . LYS A 1 90 ? 1.196 19.892 8.749 1.00 90.88 90 LYS A O 1
ATOM 738 N N . ARG A 1 91 ? 0.342 17.903 8.169 1.00 86.44 91 ARG A N 1
ATOM 739 C CA . ARG A 1 91 ? 1.135 17.135 9.149 1.00 86.44 91 ARG A CA 1
ATOM 740 C C . ARG A 1 91 ? 2.633 17.174 8.871 1.00 86.44 91 ARG A C 1
ATOM 742 O O . ARG A 1 91 ? 3.415 17.077 9.808 1.00 86.44 91 ARG A O 1
ATOM 749 N N . ALA A 1 92 ? 3.014 17.353 7.614 1.00 85.75 92 ALA A N 1
ATOM 750 C CA . ALA A 1 92 ? 4.394 17.554 7.201 1.00 85.75 92 ALA A CA 1
ATOM 751 C C . ALA A 1 92 ? 4.837 19.033 7.273 1.00 85.75 92 ALA A C 1
ATOM 753 O O . ALA A 1 92 ? 5.905 19.379 6.779 1.00 85.75 92 ALA A O 1
ATOM 754 N N . GLY A 1 93 ? 4.023 19.911 7.876 1.00 89.25 93 GLY A N 1
ATOM 755 C CA . GLY A 1 93 ? 4.309 21.341 8.020 1.00 89.25 93 GLY A CA 1
ATOM 756 C C . GLY A 1 93 ? 3.982 22.183 6.783 1.00 89.25 93 GLY A C 1
ATOM 757 O O . GLY A 1 93 ? 4.402 23.334 6.710 1.00 89.25 93 GLY A O 1
ATOM 758 N N . ILE A 1 94 ? 3.249 21.631 5.811 1.00 90.56 94 ILE A N 1
ATOM 759 C CA . ILE A 1 94 ? 2.926 22.295 4.543 1.00 90.56 94 ILE A CA 1
ATOM 760 C C . ILE A 1 94 ? 1.430 22.607 4.499 1.00 90.56 94 ILE A C 1
ATOM 762 O O . ILE A 1 94 ? 0.592 21.758 4.189 1.00 90.56 94 ILE A O 1
ATOM 766 N N . ASP A 1 95 ? 1.079 23.855 4.782 1.00 93.94 95 ASP A N 1
ATOM 767 C CA . ASP A 1 95 ? -0.303 24.323 4.708 1.00 93.94 95 ASP A CA 1
ATOM 768 C C . ASP A 1 95 ? -0.693 24.653 3.255 1.00 93.94 95 ASP A C 1
ATOM 770 O O . ASP A 1 95 ? -0.623 25.799 2.816 1.00 93.94 95 ASP A O 1
ATOM 774 N N . LEU A 1 96 ? -1.144 23.644 2.496 1.00 92.75 96 LEU A N 1
ATOM 775 C CA . LEU A 1 96 ? -1.662 23.849 1.128 1.00 92.75 96 LEU A CA 1
ATOM 776 C C . LEU A 1 96 ? -2.877 24.786 1.085 1.00 92.75 96 LEU A C 1
ATOM 778 O O . LEU A 1 96 ? -3.099 25.475 0.091 1.00 92.75 96 LEU A O 1
ATOM 782 N N . VAL A 1 97 ? -3.668 24.785 2.157 1.00 92.00 97 VAL A N 1
ATOM 783 C CA . VAL A 1 97 ? -4.885 25.579 2.334 1.00 92.00 97 VAL A CA 1
ATOM 784 C C . VAL A 1 97 ? -4.982 26.043 3.791 1.00 92.00 97 VAL A C 1
ATOM 786 O O . VAL A 1 97 ? -4.511 25.334 4.683 1.00 92.00 97 VAL A O 1
ATOM 789 N N . PRO A 1 98 ? -5.665 27.166 4.087 1.00 87.06 98 PRO A N 1
ATOM 790 C CA . PRO A 1 98 ? -5.789 27.669 5.460 1.00 87.06 98 PRO A CA 1
ATOM 791 C C . PRO A 1 98 ? -6.466 26.692 6.436 1.00 87.06 98 PRO A C 1
ATOM 793 O O . PRO A 1 98 ? -6.193 26.711 7.636 1.00 87.06 98 PRO A O 1
ATOM 796 N N . ASN A 1 99 ? -7.371 25.837 5.941 1.00 87.19 99 ASN A N 1
ATOM 797 C CA . ASN A 1 99 ? -8.071 24.844 6.753 1.00 87.19 99 ASN A CA 1
ATOM 798 C C . ASN A 1 99 ? -8.065 23.458 6.092 1.00 87.19 99 ASN A C 1
ATOM 800 O O . ASN A 1 99 ? -8.879 23.168 5.217 1.00 87.19 99 ASN A O 1
ATOM 804 N N . ALA A 1 100 ? -7.187 22.578 6.575 1.00 85.94 100 ALA A N 1
ATOM 805 C CA . ALA A 1 100 ? -7.060 21.214 6.068 1.00 85.94 100 ALA A CA 1
ATOM 806 C C . ALA A 1 100 ? -8.293 20.325 6.316 1.00 85.94 100 ALA A C 1
ATOM 808 O O . ALA A 1 100 ? -8.524 19.376 5.570 1.00 85.94 100 ALA A O 1
ATOM 809 N N . ASP A 1 101 ? -9.122 20.634 7.318 1.00 80.81 101 ASP A N 1
ATOM 810 C CA . ASP A 1 101 ? -10.334 19.860 7.614 1.00 80.81 101 ASP A CA 1
ATOM 811 C C . ASP A 1 101 ? -11.513 20.234 6.710 1.00 80.81 101 ASP A C 1
ATOM 813 O O . ASP A 1 101 ? -12.472 19.464 6.579 1.00 80.81 101 ASP A O 1
ATOM 817 N N . TYR A 1 102 ? -11.449 21.411 6.088 1.00 80.44 102 TYR A N 1
ATOM 818 C CA . TYR A 1 102 ? -12.512 21.975 5.271 1.00 80.44 102 TYR A CA 1
ATOM 819 C C . TYR A 1 102 ? -11.927 22.686 4.051 1.00 80.44 102 TYR A C 1
ATOM 821 O O . TYR A 1 102 ? -11.794 23.908 4.040 1.00 80.44 102 TYR A O 1
ATOM 829 N N . CYS A 1 103 ? -11.654 21.905 3.009 1.00 81.19 103 CYS A N 1
ATOM 830 C CA . CYS A 1 103 ? -11.254 22.401 1.697 1.00 81.19 103 CYS A CA 1
ATOM 831 C C . CYS A 1 103 ? -11.933 21.611 0.576 1.00 81.19 103 CYS A C 1
ATOM 833 O O . CYS A 1 103 ? -12.232 20.426 0.718 1.00 81.19 103 CYS A O 1
ATOM 835 N N . SER A 1 104 ? -12.184 22.263 -0.546 1.00 81.75 104 SER A N 1
ATOM 836 C CA . SER A 1 104 ? -12.598 21.650 -1.804 1.00 81.75 104 SER A CA 1
ATOM 837 C C . SER A 1 104 ? -11.376 21.330 -2.681 1.00 81.75 104 SER A C 1
ATOM 839 O O . SER A 1 104 ? -10.288 21.854 -2.436 1.00 81.75 104 SER A O 1
ATOM 841 N N . PRO A 1 105 ? -11.523 20.492 -3.723 1.00 83.19 105 PRO A N 1
ATOM 842 C CA . PRO A 1 105 ? -10.471 20.316 -4.725 1.00 83.19 105 PRO A CA 1
ATOM 843 C C . PRO A 1 105 ? -10.051 21.635 -5.393 1.00 83.19 105 PRO A C 1
ATOM 845 O O . PRO A 1 105 ? -8.878 21.817 -5.696 1.00 83.19 105 PRO A O 1
ATOM 848 N N . GLU A 1 106 ? -10.986 22.573 -5.566 1.00 85.38 106 GLU A N 1
ATOM 849 C CA . GLU A 1 106 ? -10.701 23.895 -6.133 1.00 85.38 106 GLU A CA 1
ATOM 850 C C . GLU A 1 106 ? -9.828 24.745 -5.199 1.00 85.38 106 GLU A C 1
ATOM 852 O O . GLU A 1 106 ? -8.914 25.420 -5.663 1.00 85.38 106 GLU A O 1
ATOM 857 N N . ASP A 1 107 ? -10.032 24.655 -3.881 1.00 88.25 107 ASP A N 1
ATOM 858 C CA . ASP A 1 107 ? -9.175 25.351 -2.910 1.00 88.25 107 ASP A CA 1
ATOM 859 C C . ASP A 1 107 ? -7.725 24.849 -2.978 1.00 88.25 107 ASP A C 1
ATOM 861 O O . ASP A 1 107 ? -6.791 25.639 -2.861 1.00 88.25 107 ASP A O 1
ATOM 865 N N . LEU A 1 108 ? -7.530 23.543 -3.206 1.00 89.75 108 LEU A N 1
ATOM 866 C CA . LEU A 1 108 ? -6.202 22.974 -3.450 1.00 89.75 108 LEU A CA 1
ATOM 867 C C . LEU A 1 108 ? -5.630 23.476 -4.778 1.00 89.75 108 LEU A C 1
ATOM 869 O O . LEU A 1 108 ? -4.485 23.913 -4.812 1.00 89.75 108 LEU A O 1
ATOM 873 N N . ARG A 1 109 ? -6.430 23.479 -5.852 1.00 89.69 109 ARG A N 1
ATOM 874 C CA . ARG A 1 109 ? -6.030 23.968 -7.183 1.00 89.69 109 ARG A CA 1
ATOM 875 C C . ARG A 1 109 ? -5.525 25.414 -7.154 1.00 89.69 109 ARG A C 1
ATOM 877 O O . ARG A 1 109 ? -4.605 25.763 -7.886 1.00 89.69 109 ARG A O 1
ATOM 884 N N . LEU A 1 110 ? -6.131 26.248 -6.309 1.00 91.38 110 LEU A N 1
ATOM 885 C CA . LEU A 1 110 ? -5.787 27.660 -6.126 1.00 91.38 110 LEU A CA 1
ATOM 886 C C . LEU A 1 110 ? -4.637 27.895 -5.133 1.00 91.38 110 LEU A C 1
ATOM 888 O O . LEU A 1 110 ? -4.273 29.047 -4.886 1.00 91.38 110 LEU A O 1
ATOM 892 N N . SER A 1 111 ? -4.057 26.838 -4.556 1.00 94.62 111 SER A N 1
ATOM 893 C CA . SER A 1 111 ? -2.939 26.959 -3.623 1.00 94.62 111 SER A CA 1
ATOM 894 C C . SER A 1 111 ? -1.744 27.644 -4.283 1.00 94.62 111 SER A C 1
ATOM 896 O O . SER A 1 111 ? -1.248 27.218 -5.326 1.00 94.62 111 SER A O 1
ATOM 898 N N . SER A 1 112 ? -1.213 28.679 -3.631 1.00 94.38 112 SER A N 1
ATOM 899 C CA . SER A 1 112 ? -0.018 29.385 -4.103 1.00 94.38 112 SER A CA 1
ATOM 900 C C . SER A 1 112 ? 1.247 28.524 -4.060 1.00 94.38 112 SER A C 1
ATOM 902 O O . SER A 1 112 ? 2.239 28.895 -4.691 1.00 94.38 112 SER A O 1
ATOM 904 N N . LEU A 1 113 ? 1.216 27.387 -3.356 1.00 95.25 113 LEU A N 1
ATOM 905 C CA . LEU A 1 113 ? 2.324 26.438 -3.236 1.00 95.25 113 LEU A CA 1
ATOM 906 C C . LEU A 1 113 ? 2.372 25.421 -4.382 1.00 95.25 113 LEU A C 1
ATOM 908 O O . LEU A 1 113 ? 3.393 24.754 -4.555 1.00 95.25 113 LEU A O 1
ATOM 912 N N . LEU A 1 114 ? 1.293 25.301 -5.160 1.00 95.31 114 LEU A N 1
ATOM 913 C CA . LEU A 1 114 ? 1.183 24.331 -6.242 1.00 95.31 114 LEU A CA 1
ATOM 914 C C . LEU A 1 114 ? 1.382 24.982 -7.610 1.00 95.31 114 LEU A C 1
ATOM 916 O O . LEU A 1 114 ? 1.045 26.145 -7.836 1.00 95.31 114 LEU A O 1
ATOM 920 N N . VAL A 1 115 ? 1.943 24.208 -8.532 1.00 95.00 115 VAL A N 1
ATOM 921 C CA . VAL A 1 115 ? 2.035 24.540 -9.952 1.00 95.00 115 VAL A CA 1
ATOM 922 C C . VAL A 1 115 ? 1.451 23.397 -10.768 1.00 95.00 115 VAL A C 1
ATOM 924 O O . VAL A 1 115 ? 1.673 22.224 -10.458 1.00 95.00 115 VAL A O 1
ATOM 927 N N . GLU A 1 116 ? 0.671 23.755 -11.783 1.00 93.31 116 GLU A N 1
ATOM 928 C CA . GLU A 1 116 ? 0.121 22.800 -12.738 1.00 93.31 116 GLU A CA 1
ATOM 929 C C . GLU A 1 116 ? 1.241 22.251 -13.627 1.00 93.31 116 GLU A C 1
ATOM 931 O O . GLU A 1 116 ? 2.083 23.000 -14.127 1.00 93.31 116 GLU A O 1
ATOM 936 N N . VAL A 1 117 ? 1.259 20.935 -13.800 1.00 91.94 117 VAL A N 1
ATOM 937 C CA . VAL A 1 117 ? 2.210 20.208 -14.640 1.00 91.94 117 VAL A CA 1
ATOM 938 C C . VAL A 1 117 ? 1.438 19.616 -15.814 1.00 91.94 117 VAL A C 1
ATOM 940 O O . VAL A 1 117 ? 0.348 19.080 -15.595 1.00 91.94 117 VAL A O 1
ATOM 943 N N . PRO A 1 118 ? 1.983 19.663 -17.044 1.00 88.88 118 PRO A N 1
ATOM 944 C CA . PRO A 1 118 ? 1.372 18.986 -18.177 1.00 88.88 118 PRO A CA 1
ATOM 945 C C . PRO A 1 118 ? 1.129 17.506 -17.872 1.00 88.88 118 PRO A C 1
ATOM 947 O O . PRO A 1 118 ? 2.006 16.822 -17.342 1.00 88.88 118 PRO A O 1
ATOM 950 N N . VAL A 1 119 ? -0.060 17.021 -18.221 1.00 86.06 119 VAL A N 1
ATOM 951 C CA . VAL A 1 119 ? -0.407 15.602 -18.173 1.00 86.06 119 VAL A CA 1
ATOM 952 C C . VAL A 1 119 ? -0.643 15.112 -19.595 1.00 86.06 119 VAL A C 1
ATOM 954 O O . VAL A 1 119 ? -1.340 15.764 -20.372 1.00 86.06 119 VAL A O 1
ATOM 957 N N . SER A 1 120 ? -0.037 13.982 -19.940 1.00 84.38 120 SER A N 1
ATOM 958 C CA . SER A 1 120 ? -0.338 13.237 -21.158 1.00 84.38 120 SER A CA 1
ATOM 959 C C . SER A 1 120 ? -1.216 12.048 -20.795 1.00 84.38 120 SER A C 1
ATOM 961 O O . SER A 1 120 ? -0.925 11.332 -19.837 1.00 84.38 120 SER A O 1
ATOM 963 N N . THR A 1 121 ? -2.286 11.847 -21.553 1.00 85.31 121 THR A N 1
ATOM 964 C CA . THR A 1 121 ? -3.082 10.621 -21.519 1.00 85.31 121 THR A CA 1
ATOM 965 C C . THR A 1 121 ? -2.780 9.809 -22.771 1.00 85.31 121 THR A C 1
ATOM 967 O O . THR A 1 121 ? -2.497 10.373 -23.829 1.00 85.31 121 THR A O 1
ATOM 970 N N . GLU A 1 122 ? -2.840 8.489 -22.649 1.00 85.62 122 GLU A N 1
ATOM 971 C CA . GLU A 1 122 ? -2.680 7.570 -23.772 1.00 85.62 122 GLU A CA 1
ATOM 972 C C . GLU A 1 122 ? -3.995 6.834 -24.010 1.00 85.62 122 GLU A C 1
ATOM 974 O O . GLU A 1 122 ? -4.727 6.513 -23.072 1.00 85.62 122 GLU A O 1
ATOM 979 N N . THR A 1 123 ? -4.323 6.603 -25.280 1.00 87.25 123 THR A N 1
ATOM 980 C CA . THR A 1 123 ? -5.508 5.826 -25.641 1.00 87.25 123 THR A CA 1
ATOM 981 C C . THR A 1 123 ? -5.206 4.347 -25.465 1.00 87.25 123 THR A C 1
ATOM 983 O O . THR A 1 123 ? -4.326 3.804 -26.130 1.00 87.25 123 THR A O 1
ATOM 986 N N . VAL A 1 124 ? -5.978 3.692 -24.604 1.00 86.62 124 VAL A N 1
ATOM 987 C CA . VAL A 1 124 ? -5.859 2.255 -24.349 1.00 86.62 124 VAL A CA 1
ATOM 988 C C . VAL A 1 124 ? -6.474 1.470 -25.506 1.00 86.62 124 VAL A C 1
ATOM 990 O O . VAL A 1 124 ? -7.576 1.775 -25.970 1.00 86.62 124 VAL A O 1
ATOM 993 N N . SER A 1 125 ? -5.758 0.455 -25.988 1.00 88.75 125 SER A N 1
ATOM 994 C CA . SER A 1 125 ? -6.229 -0.385 -27.092 1.00 88.75 125 SER A CA 1
ATOM 995 C C . SER A 1 125 ? -7.377 -1.311 -26.661 1.00 88.75 125 SER A C 1
ATOM 997 O O . SER A 1 125 ? -7.518 -1.662 -25.490 1.00 88.75 125 SER A O 1
ATOM 999 N N . ALA A 1 126 ? -8.198 -1.759 -27.616 1.00 89.75 126 ALA A N 1
ATOM 1000 C CA . ALA A 1 126 ? -9.263 -2.723 -27.325 1.00 89.75 126 ALA A CA 1
ATOM 1001 C C . ALA A 1 126 ? -8.712 -4.069 -26.816 1.00 89.75 126 ALA A C 1
ATOM 1003 O O . ALA A 1 126 ? -9.321 -4.683 -25.945 1.00 89.75 126 ALA A O 1
ATOM 1004 N N . GLU A 1 127 ? -7.558 -4.505 -27.331 1.00 89.56 127 GLU A N 1
ATOM 1005 C CA . GLU A 1 127 ? -6.871 -5.720 -26.879 1.00 89.56 127 GLU A CA 1
ATOM 1006 C C . GLU A 1 127 ? -6.437 -5.603 -25.418 1.00 89.56 127 GLU A C 1
ATOM 1008 O O . GLU A 1 127 ? -6.689 -6.504 -24.619 1.00 89.56 127 GLU A O 1
ATOM 1013 N N . GLU A 1 128 ? -5.864 -4.460 -25.044 1.00 85.50 128 GLU A N 1
ATOM 1014 C CA . GLU A 1 128 ? -5.484 -4.193 -23.663 1.00 85.50 128 GLU A CA 1
ATOM 1015 C C . GLU A 1 128 ? -6.716 -4.156 -22.746 1.00 85.50 128 GLU A C 1
ATOM 1017 O O . GLU A 1 128 ? -6.710 -4.792 -21.696 1.00 85.50 128 GLU A O 1
ATOM 1022 N N . LEU A 1 129 ? -7.816 -3.512 -23.151 1.00 86.06 129 LEU A N 1
ATOM 1023 C CA . LEU A 1 129 ? -9.057 -3.515 -22.364 1.00 86.06 129 LEU A CA 1
ATOM 1024 C C . LEU A 1 129 ? -9.617 -4.927 -22.138 1.00 86.06 129 LEU A C 1
ATOM 1026 O O . LEU A 1 129 ? -10.094 -5.226 -21.041 1.00 86.06 129 LEU A O 1
ATOM 1030 N N . GLU A 1 130 ? -9.568 -5.795 -23.149 1.00 88.00 130 GLU A N 1
ATOM 1031 C CA . GLU A 1 130 ? -9.979 -7.195 -23.005 1.00 88.00 130 GLU A CA 1
ATOM 1032 C C . GLU A 1 130 ? -9.027 -7.971 -22.093 1.00 88.00 130 GLU A C 1
ATOM 1034 O O . GLU A 1 130 ? -9.485 -8.700 -21.212 1.00 88.00 130 GLU A O 1
ATOM 1039 N N . TRP A 1 131 ? -7.714 -7.753 -22.218 1.00 84.44 131 TRP A N 1
ATOM 1040 C CA . TRP A 1 131 ? -6.726 -8.331 -21.308 1.00 84.44 131 TRP A CA 1
ATOM 1041 C C . TRP A 1 131 ? -7.020 -7.933 -19.857 1.00 84.44 131 TRP A C 1
ATOM 1043 O O . TRP A 1 131 ? -7.093 -8.788 -18.977 1.00 84.44 131 TRP A O 1
ATOM 1053 N N . TRP A 1 132 ? -7.294 -6.653 -19.612 1.00 80.94 132 TRP A N 1
ATOM 1054 C CA . TRP A 1 132 ? -7.662 -6.128 -18.299 1.00 80.94 132 TRP A CA 1
ATOM 1055 C C . TRP A 1 132 ? -8.936 -6.753 -17.721 1.00 80.94 132 TRP A C 1
ATOM 1057 O O . TRP A 1 132 ? -9.024 -6.940 -16.509 1.00 80.94 132 TRP A O 1
ATOM 1067 N N . ARG A 1 133 ? -9.926 -7.076 -18.562 1.00 83.06 133 ARG A N 1
ATOM 1068 C CA . ARG A 1 133 ? -11.170 -7.747 -18.140 1.00 83.06 133 ARG A CA 1
ATOM 1069 C C . ARG A 1 133 ? -10.972 -9.233 -17.857 1.00 83.06 133 ARG A C 1
ATOM 1071 O O . ARG A 1 133 ? -11.700 -9.786 -17.037 1.00 83.06 133 ARG A O 1
ATOM 1078 N N . ALA A 1 134 ? -10.031 -9.867 -18.551 1.00 84.19 134 ALA A N 1
ATOM 1079 C CA . ALA A 1 134 ? -9.767 -11.297 -18.450 1.00 84.19 134 ALA A CA 1
ATOM 1080 C C . ALA A 1 134 ? -8.874 -11.682 -17.259 1.00 84.19 134 ALA A C 1
ATOM 1082 O O . ALA A 1 134 ? -8.848 -12.854 -16.889 1.00 84.19 134 ALA A O 1
ATOM 1083 N N . HIS A 1 135 ? -8.149 -10.728 -16.664 1.00 80.56 135 HIS A N 1
ATOM 1084 C CA . HIS A 1 135 ? -7.208 -10.991 -15.576 1.00 80.56 135 HIS A CA 1
ATOM 1085 C C . HIS A 1 135 ? -7.696 -10.438 -14.239 1.00 80.56 135 HIS A C 1
ATOM 1087 O O . HIS A 1 135 ? -8.263 -9.346 -14.153 1.00 80.56 135 HIS A O 1
ATOM 1093 N N . ASP A 1 136 ? -7.405 -11.176 -13.169 1.00 81.06 136 ASP A N 1
ATOM 1094 C CA . ASP A 1 136 ? -7.704 -10.724 -11.820 1.00 81.06 136 ASP A CA 1
ATOM 1095 C C . ASP A 1 136 ? -6.896 -9.470 -11.475 1.00 81.06 136 ASP A C 1
ATOM 1097 O O . ASP A 1 136 ? -5.682 -9.389 -11.676 1.00 81.06 136 ASP A O 1
ATOM 1101 N N . ASN A 1 137 ? -7.576 -8.479 -10.904 1.00 82.81 137 ASN A N 1
ATOM 1102 C CA . ASN A 1 137 ? -6.950 -7.231 -10.502 1.00 82.81 137 ASN A CA 1
ATOM 1103 C C . ASN A 1 137 ? -6.511 -7.309 -9.025 1.00 82.81 137 ASN A C 1
ATOM 1105 O O . ASN A 1 137 ? -7.360 -7.175 -8.137 1.00 82.81 137 ASN A O 1
ATOM 1109 N N . PRO A 1 138 ? -5.203 -7.445 -8.719 1.00 84.06 138 PRO A N 1
ATOM 1110 C CA . PRO A 1 138 ? -4.727 -7.560 -7.339 1.00 84.06 138 PRO A CA 1
ATOM 1111 C C . PRO A 1 138 ? -5.026 -6.314 -6.495 1.00 84.06 138 PRO A C 1
ATOM 1113 O O . PRO A 1 138 ? -5.229 -6.420 -5.287 1.00 84.06 138 PRO A O 1
ATOM 1116 N N . ILE A 1 139 ? -5.124 -5.129 -7.114 1.00 82.50 139 ILE A N 1
ATOM 1117 C CA . ILE A 1 139 ? -5.509 -3.893 -6.415 1.00 82.50 139 ILE A CA 1
ATOM 1118 C C . ILE A 1 139 ? -6.975 -3.982 -5.976 1.00 82.50 139 ILE A C 1
ATOM 1120 O O . ILE A 1 139 ? -7.320 -3.606 -4.854 1.00 82.50 139 ILE A O 1
ATOM 1124 N N . GLN A 1 140 ? -7.844 -4.500 -6.846 1.00 84.38 140 GLN A N 1
ATOM 1125 C CA . GLN A 1 140 ? -9.252 -4.705 -6.521 1.00 84.38 140 GLN A CA 1
ATOM 1126 C C . GLN A 1 140 ? -9.435 -5.800 -5.466 1.00 84.38 140 GLN A C 1
ATOM 1128 O O . GLN A 1 140 ? -10.210 -5.593 -4.531 1.00 84.38 140 GLN A O 1
ATOM 1133 N N . ALA A 1 141 ? -8.697 -6.908 -5.577 1.00 89.62 141 ALA A N 1
ATOM 1134 C CA . ALA A 1 141 ? -8.708 -7.989 -4.596 1.00 89.62 141 ALA A CA 1
ATOM 1135 C C . ALA A 1 141 ? -8.273 -7.489 -3.210 1.00 89.62 141 ALA A C 1
ATOM 1137 O O . ALA A 1 141 ? -8.995 -7.684 -2.232 1.00 89.62 141 ALA A O 1
ATOM 1138 N N . MET A 1 142 ? -7.165 -6.740 -3.129 1.00 89.75 142 MET A N 1
ATOM 1139 C CA . MET A 1 142 ? -6.713 -6.112 -1.882 1.00 89.75 142 MET A CA 1
ATOM 1140 C C . MET A 1 142 ? -7.781 -5.193 -1.293 1.00 89.75 142 MET A C 1
ATOM 1142 O O . MET A 1 142 ? -8.084 -5.265 -0.105 1.00 89.75 142 MET A O 1
ATOM 1146 N N . HIS A 1 143 ? -8.396 -4.356 -2.127 1.00 85.75 143 HIS A N 1
ATOM 1147 C CA . HIS A 1 143 ? -9.439 -3.442 -1.683 1.00 85.75 143 HIS A CA 1
ATOM 1148 C C . HIS A 1 143 ? -10.676 -4.175 -1.139 1.00 85.75 143 HIS A C 1
ATOM 1150 O O . HIS A 1 143 ? -11.234 -3.782 -0.113 1.00 85.75 143 HIS A O 1
ATOM 1156 N N . GLN A 1 144 ? -11.130 -5.234 -1.810 1.00 90.94 144 GLN A N 1
ATOM 1157 C CA . GLN A 1 144 ? -12.257 -6.045 -1.344 1.00 90.94 144 GLN A CA 1
ATOM 1158 C C . GLN A 1 144 ? -11.923 -6.742 -0.022 1.00 90.94 144 GLN A C 1
ATOM 1160 O O . GLN A 1 144 ? -12.706 -6.652 0.925 1.00 90.94 144 GLN A O 1
ATOM 1165 N N . ALA A 1 145 ? -10.736 -7.342 0.071 1.00 93.75 145 ALA A N 1
ATOM 1166 C CA . ALA A 1 145 ? -10.267 -8.011 1.274 1.00 93.75 145 ALA A CA 1
ATOM 1167 C C . ALA A 1 145 ? -10.164 -7.046 2.468 1.00 93.75 145 ALA A C 1
ATOM 1169 O O . ALA A 1 145 ? -10.672 -7.327 3.553 1.00 93.75 145 ALA A O 1
ATOM 1170 N N . GLN A 1 146 ? -9.578 -5.864 2.258 1.00 92.06 146 GLN A N 1
ATOM 1171 C CA . GLN A 1 146 ? -9.465 -4.828 3.284 1.00 92.06 146 GLN A CA 1
ATOM 1172 C C . GLN A 1 146 ? -10.828 -4.353 3.791 1.00 92.06 146 GLN A C 1
ATOM 1174 O O . GLN A 1 146 ? -11.020 -4.231 5.001 1.00 92.06 146 GLN A O 1
ATOM 1179 N N . ASN A 1 147 ? -11.784 -4.105 2.892 1.00 90.69 147 ASN A N 1
ATOM 1180 C CA . ASN A 1 147 ? -13.124 -3.689 3.304 1.00 90.69 147 ASN A CA 1
ATOM 1181 C C . ASN A 1 147 ? -13.846 -4.785 4.086 1.00 90.69 147 ASN A C 1
ATOM 1183 O O . ASN A 1 147 ? -14.456 -4.474 5.101 1.00 90.69 147 ASN A O 1
ATOM 1187 N N . ALA A 1 148 ? -13.718 -6.052 3.686 1.00 94.94 148 ALA A N 1
ATOM 1188 C CA . ALA A 1 148 ? -14.305 -7.162 4.432 1.00 94.94 148 ALA A CA 1
ATOM 1189 C C . ALA A 1 148 ? -13.761 -7.243 5.873 1.00 94.94 148 ALA A C 1
ATOM 1191 O O . ALA A 1 148 ? -14.533 -7.414 6.817 1.00 94.94 148 ALA A O 1
ATOM 1192 N N . VAL A 1 149 ? -12.449 -7.051 6.064 1.00 96.12 149 VAL A N 1
ATOM 1193 C CA . VAL A 1 149 ? -11.830 -7.001 7.402 1.00 96.12 149 VAL A CA 1
ATOM 1194 C C . VAL A 1 149 ? -12.329 -5.797 8.206 1.00 96.12 149 VAL A C 1
ATOM 1196 O O . VAL A 1 149 ? -12.683 -5.943 9.376 1.00 96.12 149 VAL A O 1
ATOM 1199 N N . LEU A 1 150 ? -12.387 -4.611 7.597 1.00 94.25 150 LEU A N 1
ATOM 1200 C CA . LEU A 1 150 ? -12.848 -3.398 8.278 1.00 94.25 150 LEU A CA 1
ATOM 1201 C C . LEU A 1 150 ? -14.337 -3.452 8.626 1.00 94.25 150 LEU A C 1
ATOM 1203 O O . LEU A 1 150 ? -14.728 -2.960 9.680 1.00 94.25 150 LEU A O 1
ATOM 1207 N N . ASP A 1 151 ? -15.171 -4.049 7.782 1.00 95.25 151 ASP A N 1
ATOM 1208 C CA . ASP A 1 151 ? -16.600 -4.204 8.052 1.00 95.25 151 ASP A CA 1
ATOM 1209 C C . ASP A 1 151 ? -16.843 -5.182 9.207 1.00 95.25 151 ASP A C 1
ATOM 1211 O O . ASP A 1 151 ? -17.666 -4.904 10.083 1.00 95.25 151 ASP A O 1
ATOM 1215 N N . ALA A 1 152 ? -16.059 -6.262 9.289 1.00 96.12 152 ALA A N 1
ATOM 1216 C CA . ALA A 1 152 ? -16.064 -7.143 10.452 1.00 96.12 152 ALA A CA 1
ATOM 1217 C C . ALA A 1 152 ? -15.611 -6.408 11.724 1.00 96.12 152 ALA A C 1
ATOM 1219 O O . ALA A 1 152 ? -16.291 -6.488 12.747 1.00 96.12 152 ALA A O 1
ATOM 1220 N N . ALA A 1 153 ? -14.532 -5.621 11.659 1.00 95.38 153 ALA A N 1
ATOM 1221 C CA . ALA A 1 153 ? -14.074 -4.818 12.793 1.00 95.38 153 ALA A CA 1
ATOM 1222 C C . ALA A 1 153 ? -15.148 -3.829 13.268 1.00 95.38 153 ALA A C 1
ATOM 1224 O O . ALA A 1 153 ? -15.440 -3.749 14.460 1.00 95.38 153 ALA A O 1
ATOM 1225 N N . ARG A 1 154 ? -15.811 -3.148 12.327 1.00 95.31 154 ARG A N 1
ATOM 1226 C CA . ARG A 1 154 ? -16.893 -2.187 12.595 1.00 95.31 154 ARG A CA 1
ATOM 1227 C C . ARG A 1 154 ? -18.146 -2.819 13.189 1.00 95.31 154 ARG A C 1
ATOM 1229 O O . ARG A 1 154 ? -18.921 -2.119 13.837 1.00 95.31 154 ARG A O 1
ATOM 1236 N N . SER A 1 155 ? -18.353 -4.119 12.980 1.00 95.12 155 SER A N 1
ATOM 1237 C CA . SER A 1 155 ? -19.443 -4.853 13.630 1.00 95.12 155 SER A CA 1
ATOM 1238 C C . SER A 1 155 ? -19.225 -5.017 15.140 1.00 95.12 155 SER A C 1
ATOM 1240 O O . SER A 1 155 ? -20.197 -5.146 15.882 1.00 95.12 155 SER A O 1
ATOM 1242 N N . VAL A 1 156 ? -17.967 -4.961 15.597 1.00 94.62 156 VAL A N 1
ATOM 1243 C CA . VAL A 1 156 ? -17.582 -5.090 17.011 1.00 94.62 156 VAL A CA 1
ATOM 1244 C C . VAL A 1 156 ? -17.276 -3.729 17.645 1.00 94.62 156 VAL A C 1
ATOM 1246 O O . VAL A 1 156 ? -17.613 -3.497 18.810 1.00 94.62 156 VAL A O 1
ATOM 1249 N N . ASP A 1 157 ? -16.664 -2.828 16.878 1.00 93.12 157 ASP A N 1
ATOM 1250 C CA . ASP A 1 157 ? -16.358 -1.454 17.269 1.00 93.12 157 ASP A CA 1
ATOM 1251 C C . ASP A 1 157 ? -16.661 -0.473 16.116 1.00 93.12 157 ASP A C 1
ATOM 1253 O O . ASP A 1 157 ? -15.867 -0.334 15.178 1.00 93.12 15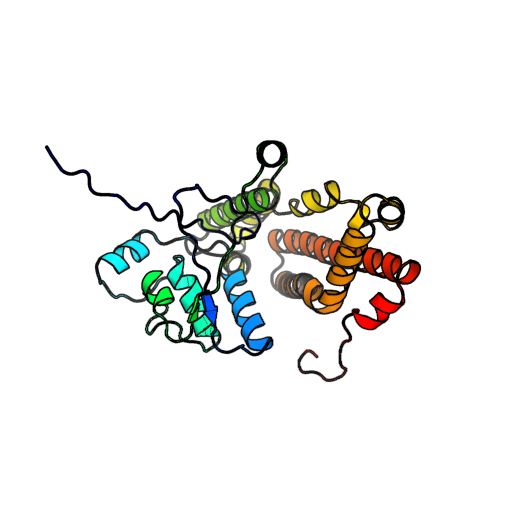7 ASP A O 1
ATOM 1257 N N . PRO A 1 158 ? -17.804 0.239 16.172 1.00 92.06 158 PRO A N 1
ATOM 1258 C CA . PRO A 1 158 ? -18.228 1.165 15.123 1.00 92.06 158 PRO A CA 1
ATOM 1259 C C . PRO A 1 158 ? -17.283 2.346 14.852 1.00 92.06 158 PRO A C 1
ATOM 1261 O O . PRO A 1 158 ? -17.454 3.005 13.814 1.00 92.06 158 PRO A O 1
ATOM 1264 N N . ASP A 1 159 ? -16.333 2.629 15.750 1.00 89.44 159 ASP A N 1
ATOM 1265 C CA . ASP A 1 159 ? -15.385 3.744 15.642 1.00 89.44 159 ASP A CA 1
ATOM 1266 C C . ASP A 1 159 ? -14.107 3.383 14.867 1.00 89.44 159 ASP A C 1
ATOM 1268 O O . ASP A 1 159 ? -13.287 4.266 14.590 1.00 89.44 159 ASP A O 1
ATOM 1272 N N . VAL A 1 160 ? -13.954 2.119 14.454 1.00 89.44 160 VAL A N 1
ATOM 1273 C CA . VAL A 1 160 ? -12.873 1.680 13.563 1.00 89.44 160 VAL A CA 1
ATOM 1274 C C . VAL A 1 160 ? -13.015 2.342 12.194 1.00 89.44 160 VAL A C 1
ATOM 1276 O O . VAL A 1 160 ? -13.996 2.143 11.462 1.00 89.44 160 VAL A O 1
ATOM 1279 N N . GLU A 1 161 ? -11.993 3.103 11.807 1.00 84.31 161 GLU A N 1
ATOM 1280 C CA . GLU A 1 161 ? -11.931 3.741 10.498 1.00 84.31 161 GLU A CA 1
ATOM 1281 C C . GLU A 1 161 ? -10.881 3.077 9.608 1.00 84.31 161 GLU A C 1
ATOM 1283 O O . GLU A 1 161 ? -11.189 2.797 8.453 1.00 84.31 161 GLU A O 1
ATOM 1288 N N . SER A 1 162 ? -9.700 2.755 10.135 1.00 85.88 162 SER A N 1
ATOM 1289 C CA . SER A 1 162 ? -8.532 2.285 9.378 1.00 85.88 162 SER A CA 1
ATOM 1290 C C . SER A 1 162 ? -7.959 0.965 9.908 1.00 85.88 162 SER A C 1
ATOM 1292 O O . SER A 1 162 ? -8.305 0.505 10.995 1.00 85.88 162 SER A O 1
ATOM 1294 N N . PHE A 1 163 ? -7.018 0.374 9.163 1.00 86.31 163 PHE A N 1
ATOM 1295 C CA . PHE A 1 163 ? -6.272 -0.804 9.626 1.00 86.31 163 PHE A CA 1
ATOM 1296 C C . PHE A 1 163 ? -5.438 -0.530 10.886 1.00 86.31 163 PHE A C 1
ATOM 1298 O O . PHE A 1 163 ? -5.250 -1.430 11.698 1.00 86.31 163 PHE A O 1
ATOM 1305 N N . ASN A 1 164 ? -4.988 0.711 11.092 1.00 85.38 164 ASN A N 1
ATOM 1306 C CA . ASN A 1 164 ? -4.245 1.081 12.297 1.00 85.38 164 ASN A CA 1
ATOM 1307 C C . ASN A 1 164 ? -5.116 1.028 13.560 1.00 85.38 164 ASN A C 1
ATOM 1309 O O . ASN A 1 164 ? -4.619 0.680 14.631 1.00 85.38 164 ASN A O 1
ATOM 1313 N N . ASP A 1 165 ? -6.419 1.307 13.441 1.00 88.44 165 ASP A N 1
ATOM 1314 C CA . ASP A 1 165 ? -7.353 1.205 14.569 1.00 88.44 165 ASP A CA 1
ATOM 1315 C C . ASP A 1 165 ? -7.537 -0.258 15.026 1.00 88.44 165 ASP A C 1
ATOM 1317 O O . ASP A 1 165 ? -7.891 -0.504 16.181 1.00 88.44 165 ASP A O 1
ATOM 1321 N N . LEU A 1 166 ? -7.243 -1.242 14.161 1.00 91.06 166 LEU A N 1
ATOM 1322 C CA . LEU A 1 166 ? -7.355 -2.665 14.499 1.00 91.06 166 LEU A CA 1
ATOM 1323 C C . LEU A 1 166 ? -6.387 -3.073 15.611 1.00 91.06 166 LEU A C 1
ATOM 1325 O O . LEU A 1 166 ? -6.720 -3.939 16.417 1.00 91.06 166 LEU A O 1
ATOM 1329 N N . TYR A 1 167 ? -5.210 -2.450 15.699 1.00 90.19 167 TYR A N 1
ATOM 1330 C CA . TYR A 1 167 ? -4.263 -2.749 16.774 1.00 90.19 167 TYR A CA 1
ATOM 1331 C C . TYR A 1 167 ? -4.832 -2.338 18.131 1.00 90.19 167 TYR A C 1
ATOM 1333 O O . TYR A 1 167 ? -4.850 -3.140 19.063 1.00 90.19 167 TYR A O 1
ATOM 1341 N N . SER A 1 168 ? -5.374 -1.121 18.228 1.00 90.81 168 SER A N 1
ATOM 1342 C CA . SER A 1 168 ? -6.037 -0.651 19.447 1.00 90.81 168 SER A CA 1
ATOM 1343 C C . SER A 1 168 ? -7.272 -1.486 19.782 1.00 90.81 168 SER A C 1
ATOM 1345 O O . SER A 1 168 ? -7.486 -1.796 20.954 1.00 90.81 168 SER A O 1
ATOM 1347 N N . LEU A 1 169 ? -8.048 -1.902 18.775 1.00 93.88 169 LEU A N 1
ATOM 1348 C CA . LEU A 1 169 ? -9.172 -2.819 18.961 1.00 93.88 169 LEU A CA 1
ATOM 1349 C C . LEU A 1 169 ? -8.711 -4.139 19.598 1.00 93.88 169 LEU A C 1
ATOM 1351 O O . LEU A 1 169 ? -9.241 -4.534 20.629 1.00 93.88 169 LEU A O 1
ATOM 1355 N N . LEU A 1 170 ? -7.699 -4.802 19.033 1.00 93.62 170 LEU A N 1
ATOM 1356 C CA . LEU A 1 170 ? -7.232 -6.116 19.497 1.00 93.62 170 LEU A CA 1
ATOM 1357 C C . LEU A 1 170 ? -6.604 -6.080 20.901 1.00 93.62 170 LEU A C 1
ATOM 1359 O O . LEU A 1 170 ? -6.703 -7.057 21.655 1.00 93.62 170 LEU A O 1
ATOM 1363 N N . VAL A 1 171 ? -5.988 -4.954 21.272 1.00 92.19 171 VAL A N 1
ATOM 1364 C CA . VAL A 1 171 ? -5.475 -4.719 22.630 1.00 92.19 171 VAL A CA 1
ATOM 1365 C C . VAL A 1 171 ? -6.627 -4.547 23.619 1.00 92.19 171 VAL A C 1
ATOM 1367 O O . VAL A 1 171 ? -6.691 -5.268 24.616 1.00 92.19 171 VAL A O 1
ATOM 1370 N N . ASN A 1 172 ? -7.554 -3.631 23.325 1.00 93.12 172 ASN A N 1
ATOM 1371 C CA . ASN A 1 172 ? -8.589 -3.197 24.266 1.00 93.12 172 ASN A CA 1
ATOM 1372 C C . ASN A 1 172 ? -9.807 -4.131 24.324 1.00 93.12 172 ASN A C 1
ATOM 1374 O O . ASN A 1 172 ? -10.544 -4.117 25.309 1.00 93.12 172 ASN A O 1
ATOM 1378 N N . ARG A 1 173 ? -10.037 -4.932 23.278 1.00 93.44 173 ARG A N 1
ATOM 1379 C CA . ARG A 1 173 ? -11.197 -5.821 23.123 1.00 93.44 173 ARG A CA 1
ATOM 1380 C C . ARG A 1 173 ? -10.747 -7.240 22.769 1.00 93.44 173 ARG A C 1
ATOM 1382 O O . ARG A 1 173 ? -10.818 -7.642 21.608 1.00 93.44 173 ARG A O 1
ATOM 1389 N N . PRO A 1 174 ? -10.286 -8.032 23.756 1.00 93.62 174 PRO A N 1
ATOM 1390 C CA . PRO A 1 174 ? -9.905 -9.427 23.526 1.00 93.62 174 PRO A CA 1
ATOM 1391 C C . PRO A 1 174 ? -11.047 -10.274 22.940 1.00 93.62 174 PRO A C 1
ATOM 1393 O O . PRO A 1 174 ? -10.796 -11.221 22.203 1.00 93.62 174 PRO A O 1
ATOM 1396 N N . ASP A 1 175 ? -12.298 -9.915 23.237 1.00 94.56 175 ASP A N 1
ATOM 1397 C CA . ASP A 1 175 ? -13.513 -10.539 22.704 1.00 94.56 175 ASP A CA 1
ATOM 1398 C C . ASP A 1 175 ? -13.682 -10.352 21.187 1.00 94.56 175 ASP A C 1
ATOM 1400 O O . ASP A 1 175 ? -14.338 -11.165 20.538 1.00 94.56 175 ASP A O 1
ATOM 1404 N N . ALA A 1 176 ? -13.053 -9.327 20.602 1.00 95.81 176 ALA A N 1
ATOM 1405 C CA . ALA A 1 176 ? -13.073 -9.088 19.161 1.00 95.81 176 ALA A CA 1
ATOM 1406 C C . ALA A 1 176 ? -12.180 -10.064 18.374 1.00 95.81 176 ALA A C 1
ATOM 1408 O O . ALA A 1 176 ? -12.347 -10.197 17.161 1.00 95.81 176 ALA A O 1
ATOM 1409 N N . ASP A 1 177 ? -11.234 -10.746 19.031 1.00 97.31 177 ASP A N 1
ATOM 1410 C CA . ASP A 1 177 ? -10.171 -11.497 18.355 1.00 97.31 177 ASP A CA 1
ATOM 1411 C C . ASP A 1 177 ? -10.703 -12.604 17.443 1.00 97.31 177 ASP A C 1
ATOM 1413 O O . ASP A 1 177 ? -10.251 -12.734 16.312 1.00 97.31 177 ASP A O 1
ATOM 1417 N N . GLN A 1 178 ? -11.711 -13.364 17.878 1.00 97.25 178 GLN A N 1
ATOM 1418 C CA . GLN A 1 178 ? -12.270 -14.439 17.051 1.00 97.25 178 GLN A CA 1
ATOM 1419 C C . GLN A 1 178 ? -12.950 -13.907 15.786 1.00 97.25 178 GLN A C 1
ATOM 1421 O O . GLN A 1 178 ? -12.786 -14.481 14.708 1.00 97.25 178 GLN A O 1
ATOM 1426 N N . VAL A 1 179 ? -13.686 -12.796 15.902 1.00 97.62 179 VAL A N 1
ATOM 1427 C CA . VAL A 1 179 ? -14.338 -12.145 14.756 1.00 97.62 179 VAL A CA 1
ATOM 1428 C C . VAL A 1 179 ? -13.280 -11.650 13.774 1.00 97.62 179 VAL A C 1
ATOM 1430 O O . VAL A 1 179 ? -13.388 -11.889 12.571 1.00 97.62 179 VAL A O 1
ATOM 1433 N N . MET A 1 180 ? -12.221 -11.023 14.287 1.00 97.62 180 MET A N 1
ATOM 1434 C CA . MET A 1 180 ? -11.126 -10.515 13.467 1.00 97.62 180 MET A CA 1
ATOM 1435 C C . MET A 1 180 ? -10.320 -11.636 12.803 1.00 97.62 180 MET A C 1
ATOM 1437 O O . MET A 1 180 ? -10.032 -11.549 11.610 1.00 97.62 180 MET A O 1
ATOM 1441 N N . ALA A 1 181 ? -10.015 -12.719 13.516 1.00 97.81 181 ALA A N 1
ATOM 1442 C CA . ALA A 1 181 ? -9.293 -13.863 12.973 1.00 97.81 181 ALA A CA 1
ATOM 1443 C C . ALA A 1 181 ? -10.099 -14.565 11.871 1.00 97.81 181 ALA A C 1
ATOM 1445 O O . ALA A 1 181 ? -9.545 -14.936 10.833 1.00 97.81 181 ALA A O 1
ATOM 1446 N N . ALA A 1 182 ? -11.415 -14.709 12.059 1.00 98.06 182 ALA A N 1
ATOM 1447 C CA . ALA A 1 182 ? -12.310 -15.231 11.032 1.00 98.06 182 ALA A CA 1
ATOM 1448 C C . ALA A 1 182 ? -12.355 -14.312 9.800 1.00 98.06 182 ALA A C 1
ATOM 1450 O O . ALA A 1 182 ? -12.245 -14.797 8.674 1.00 98.06 182 ALA A O 1
ATOM 1451 N N . ALA A 1 183 ? -12.444 -12.993 9.999 1.00 97.81 183 ALA A N 1
ATOM 1452 C CA . ALA A 1 183 ? -12.457 -12.022 8.908 1.00 97.81 183 ALA A CA 1
ATOM 1453 C C . ALA A 1 183 ? -11.140 -12.007 8.117 1.00 97.81 183 ALA A C 1
ATOM 1455 O O . ALA A 1 183 ? -11.159 -11.990 6.887 1.00 97.81 183 ALA A O 1
ATOM 1456 N N . LEU A 1 184 ? -9.989 -12.076 8.793 1.00 97.62 184 LEU A N 1
ATOM 1457 C CA . LEU A 1 184 ? -8.678 -12.151 8.141 1.00 97.62 184 LEU A CA 1
ATOM 1458 C C . LEU A 1 184 ? -8.560 -13.391 7.243 1.00 97.62 184 LEU A C 1
ATOM 1460 O O . LEU A 1 184 ? -8.092 -13.279 6.114 1.00 97.62 184 LEU A O 1
ATOM 1464 N N . ARG A 1 185 ? -9.042 -14.550 7.706 1.00 97.44 185 ARG A N 1
ATOM 1465 C CA . ARG A 1 185 ? -9.046 -15.793 6.916 1.00 97.44 185 ARG A CA 1
ATOM 1466 C C . ARG A 1 185 ? -10.043 -15.766 5.763 1.00 97.44 185 ARG A C 1
ATOM 1468 O O . ARG A 1 185 ? -9.714 -16.184 4.662 1.00 97.44 185 ARG A O 1
ATOM 1475 N N . GLY A 1 186 ? -11.265 -15.307 6.022 1.00 96.81 186 GLY A N 1
ATOM 1476 C CA . GLY A 1 186 ? -12.364 -15.369 5.057 1.00 96.81 186 GLY A CA 1
ATOM 1477 C C . GLY A 1 186 ? -12.322 -14.285 3.980 1.00 96.81 186 GLY A C 1
ATOM 1478 O O . GLY A 1 186 ? -12.942 -14.446 2.936 1.00 96.81 186 GLY A O 1
ATOM 1479 N N . SER A 1 187 ? -11.606 -13.183 4.219 1.00 96.31 187 SER A N 1
ATOM 1480 C CA . SER A 1 187 ? -11.538 -12.043 3.291 1.00 96.31 187 SER A CA 1
ATOM 1481 C C . SER A 1 187 ? -10.570 -12.232 2.123 1.00 96.31 187 SER A C 1
ATOM 1483 O O . SER A 1 187 ? -10.598 -11.435 1.190 1.00 96.31 187 SER A O 1
ATOM 1485 N N . GLY A 1 188 ? -9.676 -13.224 2.192 1.00 94.88 188 GLY A N 1
ATOM 1486 C CA . GLY A 1 188 ? -8.549 -13.366 1.266 1.00 94.88 188 GLY A CA 1
ATOM 1487 C C . GLY A 1 188 ? -7.383 -12.409 1.546 1.00 94.88 188 GLY A C 1
ATOM 1488 O O . GLY A 1 188 ? -6.369 -12.482 0.860 1.00 94.88 188 GLY A O 1
ATOM 1489 N N . TYR A 1 189 ? -7.471 -11.546 2.570 1.00 95.38 189 TYR A N 1
ATOM 1490 C CA . TYR A 1 189 ? -6.434 -10.554 2.900 1.00 95.38 189 TYR A CA 1
ATOM 1491 C C . TYR A 1 189 ? -5.049 -11.181 3.114 1.00 95.38 189 TYR A C 1
ATOM 1493 O O . TYR A 1 189 ? -4.036 -10.611 2.713 1.00 95.38 189 TYR A O 1
ATOM 1501 N N . LEU A 1 190 ? -5.008 -12.373 3.715 1.00 96.94 190 LEU A N 1
ATOM 1502 C CA . LEU A 1 190 ? -3.771 -13.106 3.995 1.00 96.94 190 LEU A CA 1
ATOM 1503 C C . LEU A 1 190 ? -3.130 -13.733 2.741 1.00 96.94 190 LEU A C 1
ATOM 1505 O O . LEU A 1 190 ? -1.985 -14.177 2.811 1.00 96.94 190 LEU A O 1
ATOM 1509 N N . ASP A 1 191 ? -3.833 -13.750 1.605 1.00 95.50 191 ASP A N 1
ATOM 1510 C CA . ASP A 1 191 ? -3.440 -14.495 0.404 1.00 95.50 191 ASP A CA 1
ATOM 1511 C C . ASP A 1 191 ? -3.287 -13.628 -0.854 1.00 95.50 191 ASP A C 1
ATOM 1513 O O . ASP A 1 191 ? -2.739 -14.108 -1.841 1.00 95.50 191 ASP A O 1
ATOM 1517 N N . VAL A 1 192 ? -3.681 -12.346 -0.832 1.00 93.12 192 VAL A N 1
ATOM 1518 C CA . VAL A 1 192 ? -3.578 -11.441 -2.004 1.00 93.12 192 VAL A CA 1
ATOM 1519 C C . VAL A 1 192 ? -2.162 -11.391 -2.592 1.00 93.12 192 VAL A C 1
ATOM 1521 O O . VAL A 1 192 ? -1.998 -11.264 -3.803 1.00 93.12 192 VAL A O 1
ATOM 1524 N N . TRP A 1 193 ? -1.128 -11.524 -1.758 1.00 92.75 193 TRP A N 1
ATOM 1525 C CA . TRP A 1 193 ? 0.267 -11.535 -2.208 1.00 92.75 193 TRP A CA 1
ATOM 1526 C C . TRP A 1 193 ? 0.571 -12.659 -3.210 1.00 92.75 193 TRP A C 1
ATOM 1528 O O . TRP A 1 193 ? 1.452 -12.486 -4.049 1.00 92.75 193 TRP A O 1
ATOM 1538 N N . ARG A 1 194 ? -0.164 -13.780 -3.158 1.00 94.94 194 ARG A N 1
ATOM 1539 C CA . ARG A 1 194 ? 0.040 -14.933 -4.049 1.00 94.94 194 ARG A CA 1
ATOM 1540 C C . ARG A 1 194 ? -0.228 -14.587 -5.507 1.00 94.94 194 ARG A C 1
ATOM 1542 O O . ARG A 1 194 ? 0.464 -15.082 -6.383 1.00 94.94 194 ARG A O 1
ATOM 1549 N N . MET A 1 195 ? -1.170 -13.677 -5.763 1.00 91.44 195 MET A N 1
ATOM 1550 C CA . MET A 1 195 ? -1.498 -13.242 -7.123 1.00 91.44 195 MET A CA 1
ATOM 1551 C C . MET A 1 195 ? -0.274 -12.681 -7.852 1.00 91.44 195 MET A C 1
ATOM 1553 O O . MET A 1 195 ? -0.117 -12.880 -9.052 1.00 91.44 195 MET A O 1
ATOM 1557 N N . GLU A 1 196 ? 0.598 -11.967 -7.135 1.00 88.81 196 GLU A N 1
ATOM 1558 C CA . GLU A 1 196 ? 1.808 -11.404 -7.726 1.00 88.81 196 GLU A CA 1
ATOM 1559 C C . GLU A 1 196 ? 2.843 -12.498 -8.012 1.00 88.81 196 GLU A C 1
ATOM 1561 O O . GLU A 1 196 ? 3.393 -12.518 -9.116 1.00 88.81 196 GLU A O 1
ATOM 1566 N N . THR A 1 197 ? 3.031 -13.437 -7.078 1.00 91.69 197 THR A N 1
ATOM 1567 C CA . THR A 1 197 ? 3.997 -14.532 -7.232 1.00 91.69 197 THR A CA 1
ATOM 1568 C C .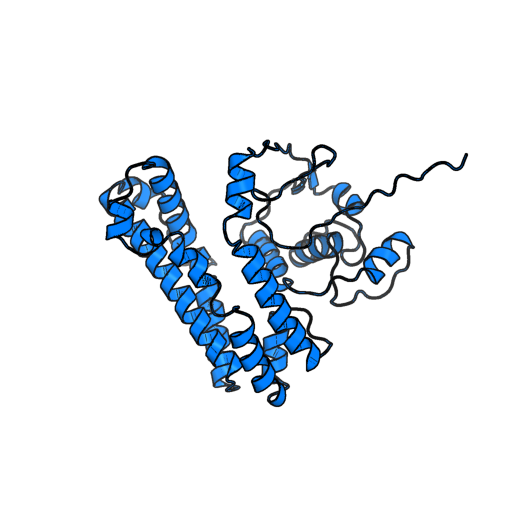 THR A 1 197 ? 3.574 -15.532 -8.302 1.00 91.69 197 THR A C 1
ATOM 1570 O O . THR A 1 197 ? 4.428 -16.080 -8.993 1.00 91.69 197 THR A O 1
ATOM 1573 N N . ASP A 1 198 ? 2.268 -15.742 -8.468 1.00 91.88 198 ASP A N 1
ATOM 1574 C CA . ASP A 1 198 ? 1.708 -16.627 -9.490 1.00 91.88 198 ASP A CA 1
ATOM 1575 C C . ASP A 1 198 ? 1.812 -15.995 -10.885 1.00 91.88 198 ASP A C 1
ATOM 1577 O O . ASP A 1 198 ? 2.106 -16.685 -11.861 1.00 91.88 198 ASP A O 1
ATOM 1581 N N . LEU A 1 199 ? 1.617 -14.674 -10.981 1.00 87.44 199 LEU A N 1
ATOM 1582 C CA . LEU A 1 199 ? 1.698 -13.942 -12.246 1.00 87.44 199 LEU A CA 1
ATOM 1583 C C . LEU A 1 199 ? 3.148 -13.698 -12.695 1.00 87.44 199 LEU A C 1
ATOM 1585 O O . LEU A 1 199 ? 3.433 -13.694 -13.891 1.00 87.44 199 LEU A O 1
ATOM 1589 N N . HIS A 1 200 ? 4.075 -13.504 -11.754 1.00 90.69 200 HIS A N 1
ATOM 1590 C CA . HIS A 1 200 ? 5.476 -13.193 -12.049 1.00 90.69 200 HIS A CA 1
ATOM 1591 C C . HIS A 1 200 ? 6.458 -14.090 -11.277 1.00 90.69 200 HIS A C 1
ATOM 1593 O O . HIS A 1 200 ? 7.340 -13.584 -10.576 1.00 90.69 200 HIS A O 1
ATOM 1599 N N . PRO A 1 201 ? 6.385 -15.424 -11.431 1.00 93.88 201 PRO A N 1
ATOM 1600 C CA . PRO A 1 201 ? 7.215 -16.351 -10.659 1.00 93.88 201 PRO A CA 1
ATOM 1601 C C . PRO A 1 201 ? 8.715 -16.152 -10.918 1.00 93.88 201 PRO A C 1
ATOM 1603 O O . PRO A 1 201 ? 9.540 -16.368 -10.034 1.00 93.88 201 PRO A O 1
ATOM 1606 N N . TRP A 1 202 ? 9.077 -15.656 -12.106 1.00 93.69 202 TRP A N 1
ATOM 1607 C CA . TRP A 1 202 ? 10.453 -15.325 -12.479 1.00 93.69 202 TRP A CA 1
ATOM 1608 C C . TRP A 1 202 ? 11.100 -14.270 -11.581 1.00 93.69 202 TRP A C 1
ATOM 1610 O O . TRP A 1 202 ? 12.316 -14.259 -11.436 1.00 93.69 202 TRP A O 1
ATOM 1620 N N . ARG A 1 203 ? 10.314 -13.417 -10.918 1.00 93.06 203 ARG A N 1
ATOM 1621 C CA . ARG A 1 203 ? 10.848 -12.421 -9.980 1.00 93.06 203 ARG A CA 1
ATOM 1622 C C . ARG A 1 203 ? 11.422 -13.047 -8.714 1.00 93.06 203 ARG A C 1
ATOM 1624 O O . ARG A 1 203 ? 12.178 -12.380 -8.020 1.00 93.06 203 ARG A O 1
ATOM 1631 N N . TYR A 1 204 ? 11.063 -14.295 -8.421 1.00 94.50 204 TYR A N 1
ATOM 1632 C CA . TYR A 1 204 ? 11.383 -15.004 -7.181 1.00 94.50 204 TYR A CA 1
ATOM 1633 C C . TYR A 1 204 ? 12.257 -16.242 -7.406 1.00 94.50 204 TYR A C 1
ATOM 1635 O O . TYR A 1 204 ? 12.636 -16.905 -6.442 1.00 94.50 204 TYR A O 1
ATOM 1643 N N . ASP A 1 205 ? 12.602 -16.547 -8.658 1.00 94.50 205 ASP A N 1
ATOM 1644 C CA . ASP A 1 205 ? 13.374 -17.726 -9.036 1.00 94.50 205 ASP A CA 1
ATOM 1645 C C . ASP A 1 205 ? 14.438 -17.363 -10.081 1.00 94.50 205 ASP A C 1
ATOM 1647 O O . ASP A 1 205 ? 14.134 -16.946 -11.204 1.00 94.50 205 ASP A O 1
ATOM 1651 N N . LEU A 1 206 ? 15.706 -17.560 -9.710 1.00 91.38 206 LEU A N 1
ATOM 1652 C CA . LEU A 1 206 ? 16.854 -17.221 -10.551 1.00 91.38 206 LEU A CA 1
ATOM 1653 C C . LEU A 1 206 ? 16.912 -18.045 -11.852 1.00 91.38 206 LEU A C 1
ATOM 1655 O O . LEU A 1 206 ? 17.365 -17.558 -12.885 1.00 91.38 206 LEU A O 1
ATOM 1659 N N . GLY A 1 207 ? 16.440 -19.292 -11.833 1.00 91.81 207 GLY A N 1
ATOM 1660 C CA . GLY A 1 207 ? 16.400 -20.132 -13.028 1.00 91.81 207 GLY A CA 1
ATOM 1661 C C . GLY A 1 207 ? 15.295 -19.719 -14.000 1.00 91.81 207 GLY A C 1
ATOM 1662 O O . GLY A 1 207 ? 15.419 -19.926 -15.207 1.00 91.81 207 GLY A O 1
ATOM 1663 N N . LEU A 1 208 ? 14.195 -19.148 -13.505 1.00 93.00 208 LEU A N 1
ATOM 1664 C CA . LEU A 1 208 ? 13.131 -18.601 -14.345 1.00 93.00 208 LEU A CA 1
ATOM 1665 C C . LEU A 1 208 ? 13.536 -17.275 -14.996 1.00 93.00 208 LEU A C 1
ATOM 1667 O O . LEU A 1 208 ? 13.346 -17.148 -16.205 1.00 93.00 208 LEU A O 1
ATOM 1671 N N . ILE A 1 209 ? 14.131 -16.337 -14.252 1.00 92.50 209 ILE A N 1
ATOM 1672 C CA . ILE A 1 209 ? 14.561 -15.045 -14.818 1.00 92.50 209 ILE A CA 1
ATOM 1673 C C . ILE A 1 209 ? 15.640 -15.214 -15.900 1.00 92.50 209 ILE A C 1
ATOM 1675 O O . ILE A 1 209 ? 15.581 -14.559 -16.935 1.00 92.50 209 ILE A O 1
ATOM 1679 N N . ASP A 1 210 ? 16.564 -16.167 -15.729 1.00 87.88 210 ASP A N 1
ATOM 1680 C CA . ASP A 1 210 ? 17.623 -16.472 -16.706 1.00 87.88 210 ASP A CA 1
ATOM 1681 C C . ASP A 1 210 ? 17.082 -16.975 -18.059 1.00 87.88 210 ASP A C 1
ATOM 1683 O O . ASP A 1 210 ? 17.786 -16.924 -19.069 1.00 87.88 210 ASP A O 1
ATOM 1687 N N . ARG A 1 211 ? 15.842 -17.480 -18.094 1.00 89.56 211 ARG A N 1
ATOM 1688 C CA . ARG A 1 211 ? 15.187 -17.971 -19.317 1.00 89.56 211 ARG A CA 1
ATOM 1689 C C . ARG A 1 211 ? 14.412 -16.888 -20.065 1.00 89.56 211 ARG A C 1
ATOM 1691 O O . ARG A 1 211 ? 13.932 -17.158 -21.163 1.00 89.56 211 ARG A O 1
ATOM 1698 N N . MET A 1 212 ? 14.274 -15.689 -19.503 1.00 84.69 212 MET A N 1
ATOM 1699 C CA . MET A 1 212 ? 13.566 -14.590 -20.156 1.00 84.69 212 MET A CA 1
ATOM 1700 C C . MET A 1 212 ? 14.450 -13.945 -21.224 1.00 84.69 212 MET A C 1
ATOM 1702 O O . MET A 1 212 ? 15.466 -13.338 -20.902 1.00 84.69 212 MET A O 1
ATOM 1706 N N . THR A 1 213 ? 14.074 -14.047 -22.500 1.00 71.38 213 THR A N 1
ATOM 1707 C CA . THR A 1 213 ? 14.889 -13.532 -23.619 1.00 71.38 213 THR A CA 1
ATOM 1708 C C . THR A 1 213 ? 14.280 -12.340 -24.352 1.00 71.38 213 THR A C 1
ATOM 1710 O O . THR A 1 213 ? 15.010 -11.635 -25.039 1.00 71.38 213 THR A O 1
ATOM 1713 N N . GLU A 1 214 ? 12.975 -12.099 -24.220 1.00 66.75 214 GLU A N 1
ATOM 1714 C CA . GLU A 1 214 ? 12.239 -11.201 -25.127 1.00 66.75 214 GLU A CA 1
ATOM 1715 C C . GLU A 1 214 ? 12.293 -9.710 -24.750 1.00 66.75 214 GLU A C 1
ATOM 1717 O O . GLU A 1 214 ? 11.972 -8.879 -25.589 1.00 66.75 214 GLU A O 1
ATOM 1722 N N . SER A 1 215 ? 12.817 -9.358 -23.567 1.00 79.69 215 SER A N 1
ATOM 1723 C CA . SER A 1 215 ? 12.921 -7.960 -23.112 1.00 79.69 215 SER A CA 1
ATOM 1724 C C . SER A 1 215 ? 14.121 -7.722 -22.185 1.00 79.69 215 SER A C 1
ATOM 1726 O O . SER A 1 215 ? 13.965 -7.354 -21.024 1.00 79.69 215 SER A O 1
ATOM 1728 N N . GLN A 1 216 ? 15.348 -7.965 -22.658 1.00 84.00 216 GLN A N 1
ATOM 1729 C CA . GLN A 1 216 ? 16.555 -7.835 -21.817 1.00 84.00 216 GLN A CA 1
ATOM 1730 C C . GLN A 1 216 ? 16.741 -6.427 -21.220 1.00 84.00 216 GLN A C 1
ATOM 1732 O O . GLN A 1 216 ? 17.223 -6.300 -20.096 1.00 84.00 216 GLN A O 1
ATOM 1737 N N . GLU A 1 217 ? 16.340 -5.379 -21.940 1.00 88.69 217 GLU A N 1
ATOM 1738 C CA . GLU A 1 217 ? 16.414 -3.990 -21.468 1.00 88.69 217 GLU A CA 1
ATOM 1739 C C . GLU A 1 217 ? 15.387 -3.706 -20.365 1.00 88.69 217 GLU A C 1
ATOM 1741 O O . GLU A 1 217 ? 15.773 -3.252 -19.292 1.00 88.69 217 GLU A O 1
ATOM 1746 N N . GLU A 1 218 ? 14.117 -4.074 -20.560 1.00 86.94 218 GLU A N 1
ATOM 1747 C CA . GLU A 1 218 ? 13.070 -3.929 -19.533 1.00 86.94 218 GLU A CA 1
ATOM 1748 C C . GLU A 1 218 ? 13.380 -4.776 -18.291 1.00 86.94 218 GLU A C 1
ATOM 1750 O O . GLU A 1 218 ? 13.160 -4.350 -17.157 1.00 86.94 218 GLU A O 1
ATOM 1755 N N . LEU A 1 219 ? 13.938 -5.975 -18.491 1.00 91.25 219 LEU A N 1
ATOM 1756 C CA . LEU A 1 219 ? 14.369 -6.852 -17.408 1.00 91.25 219 LEU A CA 1
ATOM 1757 C C . LEU A 1 219 ? 15.503 -6.218 -16.597 1.00 91.25 219 LEU A C 1
ATOM 1759 O O . LEU A 1 219 ? 15.473 -6.230 -15.365 1.00 91.25 219 LEU A O 1
ATOM 1763 N N . ARG A 1 220 ? 16.478 -5.618 -17.287 1.00 93.12 220 ARG A N 1
ATOM 1764 C CA . ARG A 1 220 ? 17.572 -4.869 -16.669 1.00 93.12 220 ARG A CA 1
ATOM 1765 C C . ARG A 1 220 ? 17.056 -3.667 -15.888 1.00 93.12 220 ARG A C 1
ATOM 1767 O O . ARG A 1 220 ? 17.462 -3.503 -14.740 1.00 93.12 220 ARG A O 1
ATOM 1774 N N . GLU A 1 221 ? 16.158 -2.868 -16.460 1.00 91.56 221 GLU A N 1
ATOM 1775 C CA . GLU A 1 221 ? 15.532 -1.730 -15.774 1.00 91.56 221 GLU A CA 1
ATOM 1776 C C . GLU A 1 221 ? 14.771 -2.175 -14.523 1.00 91.56 221 GLU A C 1
ATOM 1778 O O . GLU A 1 221 ? 15.014 -1.653 -13.435 1.00 91.56 221 GLU A O 1
ATOM 1783 N N . TYR A 1 222 ? 13.947 -3.218 -14.638 1.00 91.25 222 TYR A N 1
ATOM 1784 C CA . TYR A 1 222 ? 13.236 -3.806 -13.507 1.00 91.25 222 TYR A CA 1
ATOM 1785 C C . TYR A 1 222 ? 14.187 -4.258 -12.388 1.00 91.25 222 TYR A C 1
ATOM 1787 O O . TYR A 1 222 ? 13.936 -3.991 -11.205 1.00 91.25 222 TYR A O 1
ATOM 1795 N N . CYS A 1 223 ? 15.279 -4.952 -12.729 1.00 92.56 223 CYS A N 1
ATOM 1796 C CA . CYS A 1 223 ? 16.246 -5.400 -11.734 1.00 92.56 223 CYS A CA 1
ATOM 1797 C C . CYS A 1 223 ? 16.963 -4.213 -11.082 1.00 92.56 223 CYS A C 1
ATOM 1799 O O . CYS A 1 223 ? 17.142 -4.226 -9.865 1.00 92.56 223 CYS A O 1
ATOM 1801 N N . ILE A 1 224 ? 17.336 -3.192 -11.864 1.00 91.69 224 ILE A N 1
ATOM 1802 C CA . ILE A 1 224 ? 17.962 -1.962 -11.362 1.00 91.69 224 ILE A CA 1
ATOM 1803 C C . ILE A 1 224 ? 17.028 -1.269 -10.368 1.00 91.69 224 ILE A C 1
ATOM 1805 O O . ILE A 1 224 ? 17.450 -0.938 -9.262 1.00 91.69 224 ILE A O 1
ATOM 1809 N N . ASP A 1 225 ? 15.760 -1.080 -10.719 1.00 87.81 225 ASP A N 1
ATOM 1810 C CA . ASP A 1 225 ? 14.799 -0.418 -9.838 1.00 87.81 225 ASP A CA 1
ATOM 1811 C C . ASP A 1 225 ? 14.5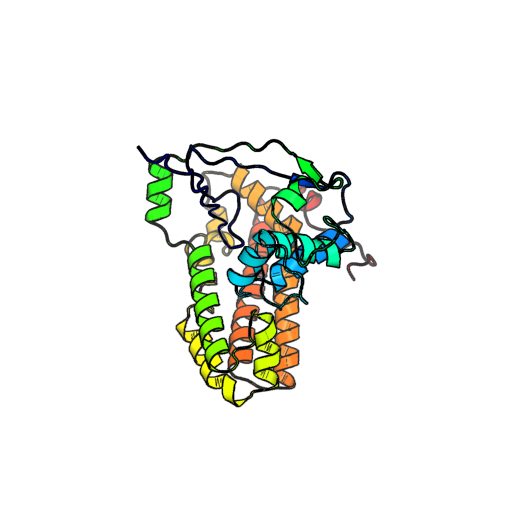18 -1.239 -8.575 1.00 87.81 225 ASP A C 1
ATOM 1813 O O . ASP A 1 225 ? 14.429 -0.683 -7.482 1.00 87.81 225 ASP A O 1
ATOM 1817 N N . THR A 1 226 ? 14.509 -2.570 -8.684 1.00 88.69 226 THR A N 1
ATOM 1818 C CA . THR A 1 226 ? 14.353 -3.465 -7.528 1.00 88.69 226 THR A CA 1
ATOM 1819 C C . THR A 1 226 ? 15.519 -3.348 -6.530 1.00 88.69 226 THR A C 1
ATOM 1821 O O . THR A 1 226 ? 15.295 -3.458 -5.325 1.00 88.69 226 THR A O 1
ATOM 1824 N N . ILE A 1 227 ? 16.757 -3.109 -6.986 1.00 87.56 227 ILE A N 1
ATOM 1825 C CA . ILE A 1 227 ? 17.923 -2.957 -6.088 1.00 87.56 227 ILE A CA 1
ATOM 1826 C C . ILE A 1 227 ? 18.154 -1.518 -5.599 1.00 87.56 227 ILE A C 1
ATOM 1828 O O . ILE A 1 227 ? 18.845 -1.328 -4.597 1.00 87.56 227 ILE A O 1
ATOM 1832 N N . LYS A 1 228 ? 17.598 -0.507 -6.281 1.00 83.19 228 LYS A N 1
ATOM 1833 C CA . LYS A 1 228 ? 17.656 0.899 -5.837 1.00 83.19 228 LYS A CA 1
ATOM 1834 C C . LYS A 1 228 ? 16.874 1.135 -4.546 1.00 83.19 228 LYS A C 1
ATOM 1836 O O . LYS A 1 228 ? 17.204 2.051 -3.806 1.00 83.19 228 LYS A O 1
ATOM 1841 N N . GLU A 1 229 ? 15.847 0.326 -4.299 1.00 67.38 229 GLU A N 1
ATOM 1842 C CA . GLU A 1 229 ? 14.997 0.388 -3.103 1.00 67.38 229 GLU A CA 1
ATOM 1843 C C . GLU A 1 229 ? 15.353 -0.707 -2.082 1.00 67.38 229 GLU A C 1
ATOM 1845 O O . GLU A 1 229 ? 14.540 -1.063 -1.222 1.00 67.38 229 GLU A O 1
ATOM 1850 N N . ALA A 1 230 ? 16.546 -1.304 -2.195 1.00 59.34 230 ALA A N 1
ATOM 1851 C CA . ALA A 1 230 ? 16.886 -2.524 -1.476 1.00 59.34 230 ALA A CA 1
ATOM 1852 C C . ALA A 1 230 ? 16.816 -2.386 0.051 1.00 59.34 230 ALA A C 1
ATOM 1854 O O . ALA A 1 230 ? 16.504 -3.364 0.728 1.00 59.34 230 ALA A O 1
ATOM 1855 N N . TYR A 1 231 ? 17.086 -1.204 0.593 1.00 55.81 231 TYR A N 1
ATOM 1856 C CA . TYR A 1 231 ? 17.049 -0.908 2.019 1.00 55.81 231 TYR A CA 1
ATOM 1857 C C . TYR A 1 231 ? 15.846 -0.048 2.414 1.00 55.81 231 TYR A C 1
ATOM 1859 O O . TYR A 1 231 ? 15.385 -0.161 3.544 1.00 55.81 231 TYR A O 1
ATOM 1867 N N . SER A 1 232 ? 15.259 0.734 1.511 1.00 59.22 232 SER A N 1
ATOM 1868 C CA . SER A 1 232 ? 14.084 1.568 1.820 1.00 59.22 232 SER A CA 1
ATOM 1869 C C . SER A 1 232 ? 12.729 0.857 1.632 1.00 59.22 232 SER A C 1
ATOM 1871 O O . SER A 1 232 ? 11.796 1.099 2.403 1.00 59.22 232 SER A O 1
ATOM 1873 N N . GLY A 1 233 ? 12.602 -0.072 0.674 1.00 57.00 233 GLY A N 1
ATOM 1874 C CA . GLY A 1 233 ? 11.347 -0.780 0.369 1.00 57.00 233 GLY A CA 1
ATOM 1875 C C . GLY A 1 233 ? 11.021 -1.936 1.328 1.00 57.00 233 GLY A C 1
ATOM 1876 O O . GLY A 1 233 ? 9.895 -2.044 1.831 1.00 57.00 233 GLY A O 1
ATOM 1877 N N . GLY A 1 234 ? 12.021 -2.771 1.640 1.00 57.94 234 GLY A N 1
ATOM 1878 C CA . GLY A 1 234 ? 11.873 -3.963 2.492 1.00 57.94 234 GLY A CA 1
ATOM 1879 C C . GLY A 1 234 ? 11.734 -3.664 3.990 1.00 57.94 234 GLY A C 1
ATOM 1880 O O . GLY A 1 234 ? 11.113 -4.434 4.734 1.00 57.94 234 GLY A O 1
ATOM 1881 N N . VAL A 1 235 ? 12.233 -2.506 4.443 1.00 72.06 235 VAL A N 1
ATOM 1882 C CA . VAL A 1 235 ? 12.155 -2.082 5.852 1.00 72.06 235 VAL A CA 1
ATOM 1883 C C . VAL A 1 235 ? 10.711 -1.971 6.321 1.00 72.06 235 VAL A C 1
ATOM 1885 O O . VAL A 1 235 ? 10.421 -2.318 7.462 1.00 72.06 235 VAL A O 1
ATOM 1888 N N . ARG A 1 236 ? 9.762 -1.596 5.457 1.00 77.44 236 ARG A N 1
ATOM 1889 C CA . ARG A 1 236 ? 8.362 -1.430 5.873 1.00 77.44 236 ARG A CA 1
ATOM 1890 C C . ARG A 1 236 ? 7.734 -2.728 6.382 1.00 77.44 236 ARG A C 1
ATOM 1892 O O . ARG A 1 236 ? 7.083 -2.727 7.427 1.00 77.44 236 ARG A O 1
ATOM 1899 N N . PHE A 1 237 ? 7.894 -3.833 5.650 1.00 87.38 237 PHE A N 1
ATOM 1900 C CA . PHE A 1 237 ? 7.334 -5.115 6.084 1.00 87.38 237 PHE A CA 1
ATOM 1901 C C . PHE A 1 237 ? 8.024 -5.608 7.358 1.00 87.38 237 PHE A C 1
ATOM 1903 O O . PHE A 1 237 ? 7.350 -6.121 8.250 1.00 87.38 237 PHE A O 1
ATOM 1910 N N . ALA A 1 238 ? 9.337 -5.387 7.476 1.00 88.44 238 ALA A N 1
ATOM 1911 C CA . ALA A 1 238 ? 10.105 -5.737 8.665 1.00 88.44 238 ALA A CA 1
ATOM 1912 C C . ALA A 1 238 ? 9.695 -4.907 9.897 1.00 88.44 238 ALA A C 1
ATOM 1914 O O . ALA A 1 238 ? 9.499 -5.471 10.971 1.00 88.44 238 ALA A O 1
ATOM 1915 N N . VAL A 1 239 ? 9.488 -3.595 9.751 1.00 87.06 239 VAL A N 1
ATOM 1916 C CA . VAL A 1 239 ? 9.021 -2.705 10.828 1.00 87.06 239 VAL A CA 1
ATOM 1917 C C . VAL A 1 239 ? 7.644 -3.137 11.323 1.00 87.06 239 VAL A C 1
ATOM 1919 O O . VAL A 1 239 ? 7.466 -3.335 12.526 1.00 87.06 239 VAL A O 1
ATOM 1922 N N . ASN A 1 240 ? 6.693 -3.367 10.413 1.00 88.62 240 ASN A N 1
ATOM 1923 C CA . ASN A 1 240 ? 5.361 -3.849 10.784 1.00 88.62 240 ASN A CA 1
ATOM 1924 C C . ASN A 1 240 ? 5.432 -5.220 11.471 1.00 88.62 240 ASN A C 1
ATOM 1926 O O . ASN A 1 240 ? 4.753 -5.441 12.472 1.00 88.62 240 ASN A O 1
ATOM 1930 N N . LEU A 1 241 ? 6.285 -6.128 10.983 1.00 93.81 241 LEU A N 1
ATOM 1931 C CA . LEU A 1 241 ? 6.504 -7.430 11.609 1.00 93.81 241 LEU A CA 1
ATOM 1932 C C . LEU A 1 241 ? 7.010 -7.288 13.051 1.00 93.81 241 LEU A C 1
ATOM 1934 O O . LEU A 1 241 ? 6.461 -7.922 13.952 1.00 93.81 241 LEU A O 1
ATOM 1938 N N . VAL A 1 242 ? 8.021 -6.448 13.286 1.00 94.00 242 VAL A N 1
ATOM 1939 C CA . VAL A 1 242 ? 8.585 -6.215 14.625 1.00 94.00 242 VAL A CA 1
ATOM 1940 C C . VAL A 1 242 ? 7.535 -5.625 15.566 1.00 94.00 242 VAL A C 1
ATOM 1942 O O . VAL A 1 242 ? 7.397 -6.097 16.697 1.00 94.00 242 VAL A O 1
ATOM 1945 N N . GLN A 1 243 ? 6.757 -4.644 15.099 1.00 91.75 243 GLN A N 1
ATOM 1946 C CA . GLN A 1 243 ? 5.670 -4.038 15.875 1.00 91.75 243 GLN A CA 1
ATOM 1947 C C . GLN A 1 243 ? 4.597 -5.067 16.242 1.00 91.75 243 GLN A C 1
ATOM 1949 O O . GLN A 1 243 ? 4.226 -5.180 17.409 1.00 91.75 243 GLN A O 1
ATOM 1954 N N . LEU A 1 244 ? 4.147 -5.873 15.278 1.00 94.44 244 LEU A N 1
ATOM 1955 C CA . LEU A 1 244 ? 3.172 -6.940 15.506 1.00 94.44 244 LEU A CA 1
ATOM 1956 C C . LEU A 1 244 ? 3.697 -7.999 16.481 1.00 94.44 244 LEU A C 1
ATOM 1958 O O . LEU A 1 244 ? 2.965 -8.449 17.360 1.00 94.44 244 LEU A O 1
ATOM 1962 N N . GLN A 1 245 ? 4.968 -8.389 16.360 1.00 96.94 245 GLN A N 1
ATOM 1963 C CA . GLN A 1 245 ? 5.606 -9.341 17.268 1.00 96.94 245 GLN A CA 1
ATOM 1964 C C . GLN A 1 245 ? 5.745 -8.793 18.688 1.00 96.94 245 GLN A C 1
ATOM 1966 O O . GLN A 1 245 ? 5.611 -9.554 19.644 1.00 96.94 245 GLN A O 1
ATOM 1971 N N . ALA A 1 246 ? 6.065 -7.508 18.851 1.00 95.75 246 ALA A N 1
ATOM 1972 C CA . ALA A 1 246 ? 6.073 -6.860 20.160 1.00 95.75 246 ALA A CA 1
ATOM 1973 C C . ALA A 1 246 ? 4.656 -6.839 20.752 1.00 95.75 246 ALA A C 1
ATOM 1975 O O . ALA A 1 246 ? 4.439 -7.343 21.852 1.00 95.75 246 ALA A O 1
ATOM 1976 N N . LEU A 1 247 ? 3.674 -6.396 19.964 1.00 94.75 247 LEU A N 1
ATOM 1977 C CA . LEU A 1 247 ? 2.282 -6.312 20.390 1.00 94.75 247 LEU A CA 1
ATOM 1978 C C . LEU A 1 247 ? 1.705 -7.676 20.788 1.00 94.75 247 LEU A C 1
ATOM 1980 O O . LEU A 1 247 ? 1.051 -7.788 21.817 1.00 94.75 247 LEU A O 1
ATOM 1984 N N . ASN A 1 248 ? 1.980 -8.730 20.016 1.00 97.00 248 ASN A N 1
ATOM 1985 C CA . ASN A 1 248 ? 1.490 -10.079 20.307 1.00 97.00 248 ASN A CA 1
ATOM 1986 C C . ASN A 1 248 ? 2.205 -10.737 21.497 1.00 97.00 248 ASN A C 1
ATOM 1988 O O . ASN A 1 248 ? 1.653 -11.647 22.111 1.00 97.00 248 ASN A O 1
ATOM 1992 N N . ARG A 1 249 ? 3.431 -10.304 21.827 1.00 97.50 249 ARG A N 1
ATOM 1993 C CA . ARG A 1 249 ? 4.119 -10.737 23.054 1.00 97.50 249 ARG A CA 1
ATOM 1994 C C . ARG A 1 249 ? 3.426 -10.182 24.297 1.00 97.50 249 ARG A C 1
ATOM 1996 O O . ARG A 1 249 ? 3.278 -10.911 25.272 1.00 97.50 249 ARG A O 1
ATOM 2003 N N . GLU A 1 250 ? 2.989 -8.926 24.251 1.00 96.81 250 GLU A N 1
ATOM 2004 C CA . GLU A 1 250 ? 2.288 -8.260 25.359 1.00 96.81 250 GLU A CA 1
ATOM 2005 C C . GLU A 1 250 ? 0.801 -8.642 25.427 1.00 96.81 250 GLU A C 1
ATOM 2007 O O . GLU A 1 250 ? 0.241 -8.844 26.506 1.00 96.81 250 GLU A O 1
ATOM 2012 N N . HIS A 1 251 ? 0.166 -8.800 24.267 1.00 95.75 251 HIS A N 1
ATOM 2013 C CA . HIS A 1 251 ? -1.249 -9.110 24.119 1.00 95.75 251 HIS A CA 1
ATOM 2014 C C . HIS A 1 251 ? -1.439 -10.268 23.132 1.00 95.75 251 HIS A C 1
ATOM 2016 O O . HIS A 1 251 ? -1.753 -10.030 21.967 1.00 95.75 251 HIS A O 1
ATOM 2022 N N . PRO A 1 252 ? -1.284 -11.531 23.569 1.00 96.94 252 PRO A N 1
ATOM 2023 C CA . PRO A 1 252 ? -1.420 -12.678 22.677 1.00 96.94 252 PRO A CA 1
ATOM 2024 C C . PRO A 1 252 ? -2.817 -12.760 22.054 1.00 96.94 252 PRO A C 1
ATOM 2026 O O . PRO A 1 252 ? -3.820 -12.835 22.771 1.00 96.94 252 PRO A O 1
ATOM 2029 N N . ARG A 1 253 ? -2.881 -12.735 20.720 1.00 96.75 253 ARG A N 1
ATOM 2030 C CA . ARG A 1 253 ? -4.114 -12.797 19.922 1.00 96.75 253 ARG A CA 1
ATOM 2031 C C . ARG A 1 253 ? -3.911 -13.661 18.688 1.00 96.75 253 ARG A C 1
ATOM 2033 O O . ARG A 1 253 ? -2.860 -13.619 18.043 1.00 96.75 253 ARG A O 1
ATOM 2040 N N . GLU A 1 254 ? -4.940 -14.401 18.305 1.00 97.75 254 GLU A N 1
ATOM 2041 C CA . GLU A 1 254 ? -4.935 -15.174 17.069 1.00 97.75 254 GLU A CA 1
ATOM 2042 C C . GLU A 1 254 ? -4.830 -14.257 15.843 1.00 97.75 254 GLU A C 1
ATOM 2044 O O . GLU A 1 254 ? -4.036 -14.525 14.940 1.00 97.75 254 GLU A O 1
ATOM 2049 N N . SER A 1 255 ? -5.552 -13.134 15.843 1.00 97.12 255 SER A N 1
ATOM 2050 C CA . SER A 1 255 ? -5.520 -12.151 14.753 1.00 97.12 255 SER A CA 1
ATOM 2051 C C . SER A 1 255 ? -4.144 -11.517 14.566 1.00 97.12 255 SER A C 1
ATOM 2053 O O . SER A 1 255 ? -3.743 -11.226 13.438 1.00 97.12 255 SER A O 1
ATOM 2055 N N . LEU A 1 256 ? -3.400 -11.299 15.657 1.00 96.69 256 LEU A N 1
ATOM 2056 C CA . LEU A 1 256 ? -2.031 -10.788 15.580 1.00 96.69 256 LEU A CA 1
ATOM 2057 C C . LEU A 1 256 ? -1.075 -11.863 15.056 1.00 96.69 256 LEU A C 1
ATOM 2059 O O . LEU A 1 256 ? -0.240 -11.555 14.212 1.00 96.69 256 LEU A O 1
ATOM 2063 N N . ARG A 1 257 ? -1.229 -13.129 15.472 1.00 98.06 257 ARG A N 1
ATOM 2064 C CA . ARG A 1 257 ? -0.443 -14.249 14.925 1.00 98.06 257 ARG A CA 1
ATOM 2065 C C . ARG A 1 257 ? -0.632 -14.404 13.412 1.00 98.06 257 ARG A C 1
ATOM 2067 O O . ARG A 1 257 ? 0.357 -14.537 12.700 1.00 98.06 257 ARG A O 1
ATOM 2074 N N . LEU A 1 258 ? -1.870 -14.337 12.918 1.00 98.25 258 LEU A N 1
ATOM 2075 C CA . LEU A 1 258 ? -2.159 -14.416 11.479 1.00 98.25 258 LEU A CA 1
ATOM 2076 C C . LEU A 1 258 ? -1.472 -13.291 10.692 1.00 98.25 258 LEU A C 1
ATOM 2078 O O . LEU A 1 258 ? -0.907 -13.524 9.626 1.00 98.25 258 LEU A O 1
ATOM 2082 N N . GLN A 1 259 ? -1.479 -12.070 11.231 1.00 96.56 259 GLN A N 1
ATOM 2083 C CA . GLN A 1 259 ? -0.770 -10.951 10.613 1.00 96.56 259 GLN A CA 1
ATOM 2084 C C . GLN A 1 259 ? 0.750 -11.126 10.682 1.00 96.56 259 GLN A C 1
ATOM 2086 O O . GLN A 1 259 ? 1.425 -10.847 9.698 1.00 96.56 259 GLN A O 1
ATOM 2091 N N . ILE A 1 260 ? 1.299 -11.628 11.792 1.00 97.75 260 ILE A N 1
ATOM 2092 C CA . ILE A 1 260 ? 2.730 -11.957 11.899 1.00 97.75 260 ILE A CA 1
ATOM 2093 C C . ILE A 1 260 ? 3.136 -12.934 10.788 1.00 97.75 260 ILE A C 1
ATOM 2095 O O . ILE A 1 260 ? 4.129 -12.689 10.110 1.00 97.75 260 ILE A O 1
ATOM 2099 N N . GLU A 1 261 ? 2.357 -13.991 10.557 1.00 98.31 261 GLU A N 1
ATOM 2100 C CA . GLU A 1 261 ? 2.624 -14.989 9.509 1.00 98.31 261 GLU A CA 1
ATOM 2101 C C . GLU A 1 261 ? 2.582 -14.384 8.099 1.00 98.31 261 GLU A C 1
ATOM 2103 O O . GLU A 1 261 ? 3.471 -14.641 7.278 1.00 98.31 261 GLU A O 1
ATOM 2108 N N . LEU A 1 262 ? 1.601 -13.516 7.833 1.00 96.81 262 LEU A N 1
ATOM 2109 C CA . LEU A 1 262 ? 1.551 -12.744 6.593 1.00 96.81 262 LEU A CA 1
ATOM 2110 C C . LEU A 1 262 ? 2.817 -11.892 6.431 1.00 96.81 262 LEU A C 1
ATOM 2112 O O . LEU A 1 262 ? 3.499 -11.991 5.416 1.00 96.81 262 LEU A O 1
ATOM 2116 N N . TYR A 1 263 ? 3.168 -11.076 7.425 1.00 95.31 263 TYR A N 1
ATOM 2117 C CA . TYR A 1 263 ? 4.307 -10.164 7.313 1.00 95.31 263 TYR A CA 1
ATOM 2118 C C . TYR A 1 263 ? 5.656 -10.892 7.249 1.00 95.31 263 TYR A C 1
ATOM 2120 O O . TYR A 1 263 ? 6.542 -10.436 6.533 1.00 95.31 263 TYR A O 1
ATOM 2128 N N . GLN A 1 264 ? 5.809 -12.049 7.898 1.00 96.88 264 GLN A N 1
ATOM 2129 C CA . GLN A 1 264 ? 6.970 -12.926 7.695 1.00 96.88 264 GLN A CA 1
ATOM 2130 C C . GLN A 1 264 ? 7.091 -13.370 6.235 1.00 96.88 264 GLN A C 1
ATOM 2132 O O . GLN A 1 264 ? 8.184 -13.353 5.669 1.00 96.88 264 GLN A O 1
ATOM 2137 N N . THR A 1 265 ? 5.965 -13.730 5.618 1.00 96.44 265 THR A N 1
ATOM 2138 C CA . THR A 1 265 ? 5.916 -14.114 4.204 1.00 96.44 265 THR A CA 1
ATOM 2139 C C . THR A 1 265 ? 6.273 -12.935 3.302 1.00 96.44 265 THR A C 1
ATOM 2141 O O . THR A 1 265 ? 7.112 -13.079 2.419 1.00 96.44 265 THR A O 1
ATOM 2144 N N . LEU A 1 266 ? 5.717 -11.748 3.559 1.00 93.62 266 LEU A N 1
ATOM 2145 C CA . LEU A 1 266 ? 6.010 -10.545 2.773 1.00 93.62 266 LEU A CA 1
ATOM 2146 C C . LEU A 1 266 ? 7.484 -10.127 2.867 1.00 93.62 266 LEU A C 1
ATOM 2148 O O . LEU A 1 266 ? 8.084 -9.818 1.842 1.00 93.62 266 LEU A O 1
ATOM 2152 N N . VAL A 1 267 ? 8.085 -10.175 4.064 1.00 92.62 267 VAL A N 1
ATOM 2153 C CA . VAL A 1 267 ? 9.527 -9.926 4.256 1.00 92.62 267 VAL A CA 1
ATOM 2154 C C . VAL A 1 267 ? 10.361 -10.931 3.464 1.00 92.62 267 VAL A C 1
ATOM 2156 O O . VAL A 1 267 ? 11.316 -10.550 2.791 1.00 92.62 267 VAL A O 1
ATOM 2159 N N . ARG A 1 268 ? 9.997 -12.217 3.513 1.00 93.38 268 ARG A N 1
ATOM 2160 C CA . ARG A 1 268 ? 10.712 -13.264 2.778 1.00 93.38 268 ARG A CA 1
ATOM 2161 C C . ARG A 1 268 ? 10.613 -13.074 1.267 1.00 93.38 268 ARG A C 1
ATOM 2163 O O . ARG A 1 268 ? 11.621 -13.199 0.582 1.00 93.38 268 ARG A O 1
ATOM 2170 N N . ASN A 1 269 ? 9.420 -12.782 0.758 1.00 92.88 269 ASN A N 1
ATOM 2171 C CA . ASN A 1 269 ? 9.195 -12.569 -0.667 1.00 92.88 269 ASN A CA 1
ATOM 2172 C C . ASN A 1 269 ? 9.983 -11.352 -1.160 1.00 92.88 269 ASN A C 1
ATOM 2174 O O . ASN A 1 269 ? 10.668 -11.444 -2.173 1.00 92.88 269 ASN A O 1
ATOM 2178 N N . ASP A 1 270 ? 9.941 -10.239 -0.427 1.00 90.00 270 ASP A N 1
ATOM 2179 C CA . ASP A 1 270 ? 10.737 -9.051 -0.744 1.00 90.00 270 ASP A CA 1
ATOM 2180 C C . ASP A 1 270 ? 12.241 -9.364 -0.806 1.00 90.00 270 ASP A C 1
ATOM 2182 O O . ASP A 1 270 ? 12.905 -9.030 -1.788 1.00 90.00 270 ASP A O 1
ATOM 2186 N N . GLN A 1 271 ? 12.764 -10.077 0.197 1.00 89.81 271 GLN A N 1
ATOM 2187 C CA . GLN A 1 271 ? 14.164 -10.496 0.227 1.00 89.81 271 GLN A CA 1
ATOM 2188 C C . GLN A 1 271 ? 14.526 -11.367 -0.985 1.00 89.81 271 GLN A C 1
ATOM 2190 O O . GLN A 1 271 ? 15.504 -11.074 -1.669 1.00 89.81 271 GLN A O 1
ATOM 2195 N N . LEU A 1 272 ? 13.726 -12.396 -1.286 1.00 92.31 272 LEU A N 1
ATOM 2196 C CA . LEU A 1 272 ? 13.957 -13.282 -2.433 1.00 92.31 272 LEU A CA 1
ATOM 2197 C C . LEU A 1 272 ? 13.957 -12.510 -3.752 1.00 92.31 272 LEU A C 1
ATOM 2199 O O . LEU A 1 272 ? 14.851 -12.687 -4.575 1.00 92.31 272 LEU A O 1
ATOM 2203 N N . ARG A 1 273 ? 12.983 -11.615 -3.937 1.00 92.00 273 ARG A N 1
ATOM 2204 C CA . ARG A 1 273 ? 12.881 -10.783 -5.137 1.00 92.00 273 ARG A CA 1
ATOM 2205 C C . ARG A 1 273 ? 14.129 -9.923 -5.342 1.00 92.00 273 ARG A C 1
ATOM 2207 O O . ARG A 1 273 ? 14.628 -9.811 -6.463 1.00 92.00 273 ARG A O 1
ATOM 2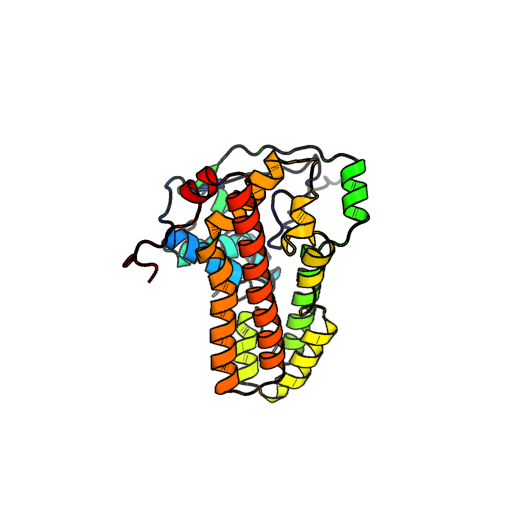214 N N . ARG A 1 274 ? 14.655 -9.340 -4.261 1.00 90.31 274 ARG A N 1
ATOM 2215 C CA . ARG A 1 274 ? 15.898 -8.556 -4.292 1.00 90.31 274 ARG A CA 1
ATOM 2216 C C . ARG A 1 274 ? 17.119 -9.418 -4.583 1.00 90.31 274 ARG A C 1
ATOM 2218 O O . ARG A 1 274 ? 17.940 -9.027 -5.406 1.00 90.31 274 ARG A O 1
ATOM 2225 N N . GLU A 1 275 ? 17.230 -10.588 -3.961 1.00 92.19 275 GLU A N 1
ATOM 2226 C CA . GLU A 1 275 ? 18.336 -11.525 -4.195 1.00 92.19 275 GLU A CA 1
ATOM 2227 C C . GLU A 1 275 ? 18.383 -12.010 -5.647 1.00 92.19 275 GLU A C 1
ATOM 2229 O O . GLU A 1 275 ? 19.459 -12.057 -6.241 1.00 92.19 275 GLU A O 1
ATOM 2234 N N . VAL A 1 276 ? 17.227 -12.306 -6.246 1.00 94.62 276 VAL A N 1
ATOM 2235 C CA . VAL A 1 276 ? 17.128 -12.711 -7.654 1.00 94.62 276 VAL A CA 1
ATOM 2236 C C . VAL A 1 276 ? 17.557 -11.576 -8.583 1.00 94.62 276 VAL A C 1
ATOM 2238 O O . VAL A 1 276 ? 18.409 -11.789 -9.447 1.00 94.62 276 VAL A O 1
ATOM 2241 N N . ALA A 1 277 ? 17.037 -10.360 -8.380 1.00 93.25 277 ALA A N 1
ATOM 2242 C CA . ALA A 1 277 ? 17.427 -9.192 -9.173 1.00 93.25 277 ALA A CA 1
ATOM 2243 C C . ALA A 1 277 ? 18.925 -8.870 -9.033 1.00 93.25 277 ALA A C 1
ATOM 2245 O O . ALA A 1 277 ? 19.606 -8.611 -10.027 1.00 93.25 277 ALA A O 1
ATOM 2246 N N . TYR A 1 278 ? 19.452 -8.941 -7.807 1.00 93.19 278 TYR A N 1
ATOM 2247 C CA . TYR A 1 278 ? 20.871 -8.761 -7.517 1.00 93.19 278 TYR A CA 1
ATOM 2248 C C . TYR A 1 278 ? 21.728 -9.797 -8.247 1.00 93.19 278 TYR A C 1
ATOM 2250 O O . TYR A 1 278 ? 22.684 -9.432 -8.931 1.00 93.19 278 TYR A O 1
ATOM 2258 N N . ALA A 1 279 ? 21.401 -11.085 -8.114 1.00 94.44 279 ALA A N 1
ATOM 2259 C CA . ALA A 1 279 ? 22.176 -12.172 -8.703 1.00 94.44 279 ALA A CA 1
ATOM 2260 C C . ALA A 1 279 ? 22.188 -12.080 -10.233 1.00 94.44 279 ALA A C 1
ATOM 2262 O O . ALA A 1 279 ? 23.240 -12.241 -10.857 1.00 94.44 279 ALA A O 1
ATOM 2263 N N . TRP A 1 280 ? 21.040 -11.751 -10.828 1.00 94.94 280 TRP A N 1
ATOM 2264 C CA . TRP A 1 280 ? 20.925 -11.554 -12.266 1.00 94.94 280 TRP A CA 1
ATOM 2265 C C . TRP A 1 280 ? 21.764 -10.357 -12.748 1.00 94.94 280 TRP A C 1
ATOM 2267 O O . TRP A 1 280 ? 22.588 -10.512 -13.651 1.00 94.94 280 TRP A O 1
ATOM 2277 N N . LEU A 1 281 ? 21.676 -9.189 -12.095 1.00 94.31 281 LEU A N 1
ATOM 2278 C CA . LEU A 1 281 ? 22.519 -8.033 -12.441 1.00 94.31 281 LEU A CA 1
ATOM 2279 C C . LEU A 1 281 ? 24.006 -8.302 -12.219 1.00 94.31 281 LEU A C 1
ATOM 2281 O O . LEU A 1 281 ? 24.824 -7.913 -13.042 1.00 94.31 281 LEU A O 1
ATOM 2285 N N . SER A 1 282 ? 24.378 -8.992 -11.143 1.00 94.19 282 SER A N 1
ATOM 2286 C CA . SER A 1 282 ? 25.774 -9.344 -10.870 1.00 94.19 282 SER A CA 1
ATOM 2287 C C . SER A 1 282 ? 26.382 -10.173 -12.007 1.00 94.19 282 SER A C 1
ATOM 2289 O O . SER A 1 282 ? 27.527 -9.950 -12.402 1.00 94.19 282 SER A O 1
ATOM 2291 N N . LYS A 1 283 ? 25.592 -11.095 -12.567 1.00 94.12 283 LYS A N 1
ATOM 2292 C CA . LYS A 1 283 ? 25.994 -11.983 -13.659 1.00 94.12 283 LYS A CA 1
ATOM 2293 C C . LYS A 1 283 ? 26.012 -11.288 -15.023 1.00 94.12 283 LYS A C 1
ATOM 2295 O O . LYS A 1 283 ? 26.925 -11.538 -15.807 1.00 94.12 283 LYS A O 1
ATOM 2300 N N . HIS A 1 284 ? 25.017 -10.451 -15.317 1.00 92.88 284 HIS A N 1
ATOM 2301 C CA . HIS A 1 284 ? 24.799 -9.902 -16.661 1.00 92.88 284 HIS A CA 1
ATOM 2302 C C . HIS A 1 284 ? 25.261 -8.443 -16.822 1.00 92.88 284 HIS A C 1
ATOM 2304 O O . HIS A 1 284 ? 25.749 -8.071 -17.888 1.00 92.88 284 HIS A O 1
ATOM 2310 N N . TYR A 1 285 ? 25.160 -7.629 -15.767 1.00 94.31 285 TYR A N 1
ATOM 2311 C CA . TYR A 1 285 ? 25.426 -6.184 -15.771 1.00 94.31 285 TYR A CA 1
ATOM 2312 C C . TYR A 1 285 ? 26.107 -5.708 -14.466 1.00 94.31 285 TYR A C 1
ATOM 2314 O O . TYR A 1 285 ? 25.568 -4.869 -13.734 1.00 94.31 285 TYR A O 1
ATOM 2322 N N . PRO A 1 286 ? 27.314 -6.213 -14.139 1.00 93.94 286 PRO A N 1
ATOM 2323 C CA . PRO A 1 286 ? 27.961 -5.959 -12.849 1.00 93.94 286 PRO A CA 1
ATOM 2324 C C . PRO A 1 286 ? 28.269 -4.479 -12.585 1.00 93.94 286 PRO A C 1
ATOM 2326 O O . PRO A 1 286 ? 28.373 -4.066 -11.429 1.00 93.94 286 PRO A O 1
ATOM 2329 N N . ASP A 1 287 ? 28.425 -3.666 -13.630 1.00 93.62 287 ASP A N 1
ATOM 2330 C CA . ASP A 1 287 ? 28.697 -2.237 -13.475 1.00 93.62 287 ASP A CA 1
ATOM 2331 C C . ASP A 1 287 ? 27.446 -1.433 -13.094 1.00 93.62 287 ASP A C 1
ATOM 2333 O O . ASP A 1 287 ? 27.556 -0.485 -12.315 1.00 93.62 287 ASP A O 1
ATOM 2337 N N . ASP A 1 288 ? 26.252 -1.848 -13.530 1.00 92.38 288 ASP A N 1
ATOM 2338 C CA . ASP A 1 288 ? 25.007 -1.229 -13.058 1.00 92.38 288 ASP A CA 1
ATOM 2339 C C . ASP A 1 288 ? 24.755 -1.543 -11.600 1.00 92.38 288 ASP A C 1
ATOM 2341 O O . ASP A 1 288 ? 24.340 -0.667 -10.846 1.00 92.38 288 ASP A O 1
ATOM 2345 N N . LEU A 1 289 ? 25.045 -2.780 -11.193 1.00 88.81 289 LEU A N 1
ATOM 2346 C CA . LEU A 1 289 ? 24.937 -3.178 -9.801 1.00 88.81 289 LEU A CA 1
ATOM 2347 C C . LEU A 1 289 ? 25.802 -2.269 -8.919 1.00 88.81 289 LEU A C 1
ATOM 2349 O O . LEU A 1 289 ? 25.314 -1.721 -7.937 1.00 88.81 289 LEU A O 1
ATOM 2353 N N . LYS A 1 290 ? 27.061 -2.024 -9.302 1.00 87.62 290 LYS A N 1
ATOM 2354 C CA . LYS A 1 290 ? 27.945 -1.099 -8.568 1.00 87.62 290 LYS A CA 1
ATOM 2355 C C . LYS A 1 290 ? 27.408 0.332 -8.529 1.00 87.62 290 LYS A C 1
ATOM 2357 O O . LYS A 1 290 ? 27.617 1.025 -7.537 1.00 87.62 290 LYS A O 1
ATOM 2362 N N . ARG A 1 291 ? 26.775 0.787 -9.613 1.00 89.31 291 ARG A N 1
ATOM 2363 C CA . ARG A 1 291 ? 26.300 2.167 -9.770 1.00 89.31 291 ARG A CA 1
ATOM 2364 C C . ARG A 1 291 ? 24.985 2.442 -9.045 1.00 89.31 291 ARG A C 1
ATOM 2366 O O . ARG A 1 291 ? 24.788 3.558 -8.573 1.00 89.31 291 ARG A O 1
ATOM 2373 N N . HIS A 1 292 ? 24.078 1.471 -9.029 1.00 86.69 292 HIS A N 1
ATOM 2374 C CA . HIS A 1 292 ? 22.684 1.668 -8.632 1.00 86.69 292 HIS A CA 1
ATOM 2375 C C . HIS A 1 292 ? 22.293 0.959 -7.343 1.00 86.69 292 HIS A C 1
ATOM 2377 O O . HIS A 1 292 ? 21.240 1.284 -6.800 1.00 86.69 292 HIS A O 1
ATOM 2383 N N . MET A 1 293 ? 23.101 0.016 -6.852 1.00 81.19 293 MET A N 1
ATOM 2384 C CA . MET A 1 293 ? 22.833 -0.597 -5.558 1.00 81.19 293 MET A CA 1
ATOM 2385 C C . MET A 1 293 ? 22.821 0.486 -4.486 1.00 81.19 293 MET A C 1
ATOM 2387 O O . MET A 1 293 ? 23.792 1.232 -4.340 1.00 81.19 293 MET A O 1
ATOM 2391 N N . GLU A 1 294 ? 21.715 0.557 -3.749 1.00 69.88 294 GLU A N 1
ATOM 2392 C CA . GLU A 1 294 ? 21.580 1.467 -2.623 1.00 69.88 294 GLU A CA 1
ATOM 2393 C C . GLU A 1 294 ? 22.737 1.225 -1.644 1.00 69.88 294 GLU A C 1
ATOM 2395 O O . GLU A 1 294 ? 22.971 0.106 -1.180 1.00 69.88 294 GLU A O 1
ATOM 2400 N N . GLN A 1 295 ? 23.516 2.272 -1.382 1.00 64.81 295 GLN A N 1
ATOM 2401 C CA . GLN A 1 295 ? 24.598 2.240 -0.409 1.00 64.81 295 GLN A CA 1
ATOM 2402 C C . GLN A 1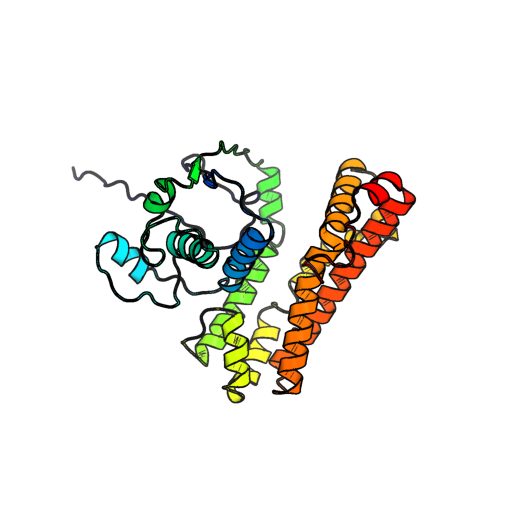 295 ? 24.077 2.883 0.870 1.00 64.81 295 GLN A C 1
ATOM 2404 O O . GLN A 1 295 ? 23.713 4.056 0.866 1.00 64.81 295 GLN A O 1
ATOM 2409 N N . ILE A 1 296 ? 24.044 2.132 1.972 1.00 55.28 296 ILE A N 1
ATOM 2410 C CA . ILE A 1 296 ? 23.812 2.740 3.282 1.00 55.28 296 ILE A CA 1
ATOM 2411 C C . ILE A 1 296 ? 25.075 3.522 3.642 1.00 55.28 296 ILE A C 1
ATOM 2413 O O . ILE A 1 296 ? 26.120 2.929 3.923 1.00 55.28 296 ILE A O 1
ATOM 2417 N N . GLU A 1 297 ? 24.981 4.850 3.670 1.00 47.97 297 GLU A N 1
ATOM 2418 C CA . GLU A 1 297 ? 26.003 5.669 4.314 1.00 47.97 297 GLU A CA 1
ATOM 2419 C C . GLU A 1 297 ? 25.995 5.373 5.820 1.00 47.97 297 GLU A C 1
ATOM 2421 O O . GLU A 1 297 ? 25.012 5.627 6.530 1.00 47.97 297 GLU A O 1
ATOM 2426 N N . LEU A 1 298 ? 27.099 4.798 6.309 1.00 40.16 298 LEU A N 1
ATOM 2427 C CA . LEU A 1 298 ? 27.350 4.599 7.736 1.00 40.16 298 LEU A CA 1
ATOM 2428 C C . LEU A 1 298 ? 27.205 5.945 8.466 1.00 40.16 298 LEU A C 1
ATOM 2430 O O . LEU A 1 298 ? 27.838 6.922 8.078 1.00 40.16 298 LEU A O 1
ATOM 2434 N N . HIS A 1 299 ? 26.406 5.976 9.539 1.00 43.97 299 HIS A N 1
ATOM 2435 C CA . HIS A 1 299 ? 26.123 7.172 10.354 1.00 43.97 299 HIS A CA 1
ATOM 2436 C C . HIS A 1 299 ? 25.285 8.280 9.686 1.00 43.97 299 HIS A C 1
ATOM 2438 O O . HIS A 1 299 ? 25.339 9.432 10.118 1.00 43.97 299 HIS A O 1
ATOM 2444 N N . SER A 1 300 ? 24.484 7.958 8.669 1.00 51.16 300 SER A N 1
ATOM 2445 C CA . SER A 1 300 ? 23.414 8.855 8.209 1.00 51.16 300 SER A CA 1
ATOM 2446 C C . SER A 1 300 ? 22.213 8.842 9.169 1.00 51.16 300 SER A C 1
ATOM 2448 O O . SER A 1 300 ? 22.075 7.938 9.989 1.00 51.16 300 SER A O 1
ATOM 2450 N N . ALA A 1 301 ? 21.308 9.821 9.052 1.00 44.72 301 ALA A N 1
ATOM 2451 C CA . ALA A 1 301 ? 20.070 9.896 9.848 1.00 44.72 301 ALA A CA 1
ATOM 2452 C C . ALA A 1 301 ? 19.085 8.723 9.614 1.00 44.72 301 ALA A C 1
ATOM 2454 O O . ALA A 1 301 ? 18.015 8.694 10.217 1.00 44.72 301 ALA A O 1
ATOM 2455 N N . TYR A 1 302 ? 19.437 7.788 8.724 1.00 39.38 302 TYR A N 1
ATOM 2456 C CA . TYR A 1 302 ? 18.721 6.543 8.447 1.00 39.38 302 TYR A CA 1
ATOM 2457 C C . TYR A 1 302 ? 19.149 5.374 9.366 1.00 39.38 302 TYR A C 1
ATOM 2459 O O . TYR A 1 302 ? 18.540 4.307 9.289 1.00 39.38 302 TYR A O 1
ATOM 2467 N N . TRP A 1 303 ? 20.179 5.565 10.208 1.00 31.86 303 TRP A N 1
ATOM 2468 C CA . TRP A 1 303 ? 20.566 4.682 11.325 1.00 31.86 303 TRP A CA 1
ATOM 2469 C C . TRP A 1 303 ? 19.798 5.020 12.607 1.00 31.86 303 TRP A C 1
ATOM 2471 O O . TRP A 1 303 ? 19.424 4.065 13.325 1.00 31.86 303 TRP A O 1
#

Secondary structure (DSSP, 8-state):
--------------S---GGG----TT----EEEESSPPPHHHHHHHHHHHHHTTTPPB-HHHHHHHTTT------S-B-HHHHHHHHHHHTT--SSS-TTS--HHHHHT-TTEEEE-----PPPHHHHHHHHHS--HHHHHHHHHHHHHHHHHHH-TT--STTHHHHHHHH-GGGHHHHHHHHHHTSTTTTHHHHHHH-GGGT-HHHHTT--TTHHHHHHHHHHHHHTTTTTTHHHHHHHHHHHHHHHHS--HHHHHHHHHHHHHHHHHHHHHHHHHHHHHHH-HHHHHHHSPP--TTSTT-

Nearest PDB structures (foldseek):
  4dzu-assembly1_A  TM=3.356E-01  e=5.878E+00  synthetic construct

Radius of gyration: 22.39 Å; Cα contacts (8 Å, |Δi|>4): 278; chains: 1; bounding box: 68×50×53 Å

Mean predicted aligned error: 9.88 Å

Organism: NCBI:txid28104